Protein AF-A0A9P1CVR0-F1 (afdb_monomer)

Organism: NCBI:txid2562237

Radius of gyration: 31.32 Å; Cα contacts (8 Å, |Δi|>4): 114; chains: 1; bounding box: 57×40×120 Å

pLDDT: mean 86.02, std 12.44, range [46.12, 97.56]

Structure (mmCIF, N/CA/C/O backbone):
data_AF-A0A9P1CVR0-F1
#
_entry.id   AF-A0A9P1CVR0-F1
#
loop_
_atom_site.group_PDB
_atom_site.id
_atom_site.type_symbol
_atom_site.label_atom_id
_atom_site.label_alt_id
_atom_site.label_comp_id
_atom_site.label_asym_id
_atom_site.label_entity_id
_atom_site.label_seq_id
_atom_site.pdbx_PDB_ins_code
_atom_site.Cartn_x
_atom_site.Cartn_y
_atom_site.Cartn_z
_atom_site.occupancy
_atom_site.B_iso_or_equiv
_atom_site.auth_seq_id
_atom_site.auth_comp_id
_atom_site.auth_asym_id
_atom_site.auth_atom_id
_atom_site.pdbx_PDB_model_num
ATOM 1 N N . MET A 1 1 ? 10.644 2.652 14.318 1.00 46.12 1 MET A N 1
ATOM 2 C CA . MET A 1 1 ? 10.150 1.258 14.289 1.00 46.12 1 MET A CA 1
ATOM 3 C C . MET A 1 1 ? 8.837 1.237 13.523 1.00 46.12 1 MET A C 1
ATOM 5 O O . MET A 1 1 ? 7.830 1.708 14.044 1.00 46.12 1 MET A O 1
ATOM 9 N N . MET A 1 2 ? 8.870 0.819 12.258 1.00 49.12 2 MET A N 1
ATOM 10 C CA . MET A 1 2 ? 7.664 0.736 11.434 1.00 49.12 2 MET A CA 1
ATOM 11 C C . MET A 1 2 ? 6.820 -0.440 11.932 1.00 49.12 2 MET A C 1
ATOM 13 O O . MET A 1 2 ? 7.298 -1.568 12.003 1.00 49.12 2 MET A O 1
ATOM 17 N N . ARG A 1 3 ? 5.585 -0.167 12.359 1.00 59.06 3 ARG A N 1
ATOM 18 C CA . ARG A 1 3 ? 4.642 -1.209 12.775 1.00 59.06 3 ARG A CA 1
ATOM 19 C C . ARG A 1 3 ? 4.011 -1.803 11.519 1.00 59.06 3 ARG A C 1
ATOM 21 O O . ARG A 1 3 ? 3.130 -1.178 10.933 1.00 59.06 3 ARG A O 1
ATOM 28 N N . PHE A 1 4 ? 4.462 -2.989 11.118 1.00 63.81 4 PHE A N 1
ATOM 29 C CA . PHE A 1 4 ? 3.728 -3.815 10.161 1.00 63.81 4 PHE A CA 1
ATOM 30 C C . PHE A 1 4 ? 2.330 -4.114 10.705 1.00 63.81 4 PHE A C 1
ATOM 32 O O . PHE A 1 4 ? 2.143 -4.263 11.920 1.00 63.81 4 PHE A O 1
ATOM 39 N N . ARG A 1 5 ? 1.335 -4.219 9.816 1.00 71.25 5 ARG A N 1
ATOM 40 C CA . ARG A 1 5 ? 0.076 -4.855 10.207 1.00 71.25 5 ARG A CA 1
ATOM 41 C C . ARG A 1 5 ? 0.386 -6.317 10.508 1.00 71.25 5 ARG A C 1
ATOM 43 O O . ARG A 1 5 ? 0.884 -7.025 9.640 1.00 71.25 5 ARG A O 1
ATOM 50 N N . LEU A 1 6 ? 0.076 -6.762 11.725 1.00 67.81 6 LEU A N 1
ATOM 51 C CA . LEU A 1 6 ? 0.231 -8.164 12.139 1.00 67.81 6 LEU A CA 1
ATOM 52 C C . LEU A 1 6 ? -0.478 -9.130 11.179 1.00 67.81 6 LEU A C 1
ATOM 54 O O . LEU A 1 6 ? -0.014 -10.245 10.998 1.00 67.81 6 LEU A O 1
ATOM 58 N N . ASP A 1 7 ? -1.548 -8.683 10.516 1.00 71.44 7 ASP A N 1
ATOM 59 C CA . ASP A 1 7 ? -2.296 -9.485 9.540 1.00 71.44 7 ASP A CA 1
ATOM 60 C C . ASP A 1 7 ? -1.534 -9.700 8.210 1.00 71.44 7 ASP A C 1
ATOM 62 O O . ASP A 1 7 ? -1.852 -10.623 7.466 1.00 71.44 7 ASP A O 1
ATOM 66 N N . SER A 1 8 ? -0.515 -8.882 7.914 1.00 79.69 8 SER A N 1
ATOM 67 C CA . SER A 1 8 ? 0.237 -8.893 6.645 1.00 79.69 8 SER A CA 1
ATOM 68 C C . SER A 1 8 ? 1.714 -9.268 6.830 1.00 79.69 8 SER A C 1
ATOM 70 O O . SER A 1 8 ? 2.548 -8.921 5.998 1.00 79.69 8 SER A O 1
ATOM 72 N N . TRP A 1 9 ? 2.068 -9.981 7.906 1.00 81.94 9 TRP A N 1
ATOM 73 C CA . TRP A 1 9 ? 3.454 -10.402 8.185 1.00 81.94 9 TRP A CA 1
ATOM 74 C C . TRP A 1 9 ? 4.075 -11.235 7.050 1.00 81.94 9 TRP A C 1
ATOM 76 O O . TRP A 1 9 ? 5.270 -11.129 6.780 1.00 81.94 9 TRP A O 1
ATOM 86 N N . TRP A 1 10 ? 3.248 -12.016 6.347 1.00 86.00 10 TRP A N 1
ATOM 87 C CA . TRP A 1 10 ? 3.650 -12.833 5.203 1.00 86.00 10 TRP A CA 1
ATOM 88 C C . TRP A 1 10 ? 4.162 -11.996 4.024 1.00 86.00 10 TRP A C 1
ATOM 90 O O . TRP A 1 10 ? 4.929 -12.508 3.213 1.00 86.00 10 TRP A O 1
ATOM 100 N N . PHE A 1 11 ? 3.799 -10.709 3.942 1.00 88.12 11 PHE A N 1
ATOM 101 C CA . PHE A 1 11 ? 4.208 -9.820 2.852 1.00 88.12 11 PHE A CA 1
ATOM 102 C C . PHE A 1 11 ? 5.727 -9.577 2.810 1.00 88.12 11 PHE A C 1
ATOM 104 O O . PHE A 1 11 ? 6.278 -9.253 1.758 1.00 88.12 11 PHE A O 1
ATOM 111 N N . GLY A 1 12 ? 6.432 -9.803 3.924 1.00 88.31 12 GLY A N 1
ATOM 112 C CA . GLY A 1 12 ? 7.895 -9.790 3.929 1.00 88.31 12 GLY A CA 1
ATOM 113 C C . GLY A 1 12 ? 8.504 -10.819 2.967 1.00 88.31 12 GLY A C 1
ATOM 114 O O . GLY A 1 12 ? 9.546 -10.552 2.378 1.00 88.31 12 GLY A O 1
ATOM 115 N N . VAL A 1 13 ? 7.840 -11.960 2.743 1.00 90.69 13 VAL A N 1
ATOM 116 C CA . VAL A 1 13 ? 8.345 -13.023 1.861 1.00 90.69 13 VAL A CA 1
ATOM 117 C C . VAL A 1 13 ? 8.329 -12.596 0.385 1.00 90.69 13 VAL A C 1
ATOM 119 O O . VAL A 1 13 ? 9.402 -12.613 -0.218 1.00 90.69 13 VAL A O 1
ATOM 122 N N . PRO A 1 14 ? 7.206 -12.136 -0.211 1.00 90.00 14 PRO A N 1
ATOM 123 C CA . PRO A 1 14 ? 7.211 -11.569 -1.562 1.00 90.00 14 PRO A CA 1
ATOM 124 C C . PRO A 1 14 ? 8.235 -10.446 -1.761 1.00 90.00 14 PRO A C 1
ATOM 126 O O . PRO A 1 14 ? 8.869 -10.383 -2.8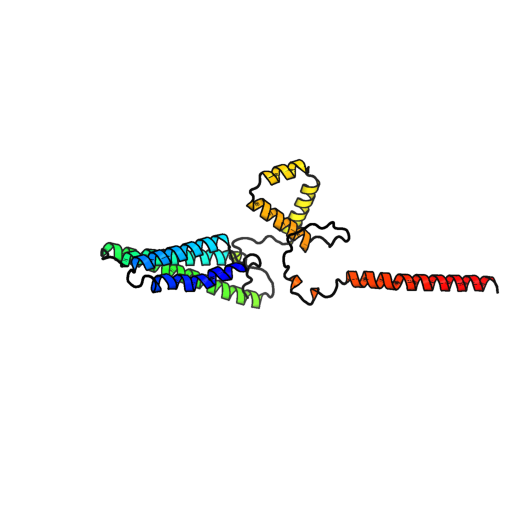12 1.00 90.00 14 PRO A O 1
ATOM 129 N N . LEU A 1 15 ? 8.432 -9.584 -0.755 1.00 88.69 15 LEU A N 1
ATOM 130 C CA . LEU A 1 15 ? 9.411 -8.496 -0.818 1.00 88.69 15 LEU A CA 1
ATOM 131 C C . LEU A 1 15 ? 10.851 -9.027 -0.921 1.00 88.69 15 LEU A C 1
ATOM 133 O O . LEU A 1 15 ? 11.629 -8.542 -1.740 1.00 88.69 15 LEU A O 1
ATOM 137 N N . LEU A 1 16 ? 11.196 -10.039 -0.120 1.00 92.56 16 LEU A N 1
ATOM 138 C CA . LEU A 1 16 ? 12.516 -10.677 -0.149 1.00 92.56 16 LEU A CA 1
ATOM 139 C C . LEU A 1 16 ? 12.744 -11.464 -1.441 1.00 92.56 16 LEU A C 1
ATOM 141 O O . LEU A 1 16 ? 13.837 -11.431 -1.997 1.00 92.56 16 LEU A O 1
ATOM 145 N N . VAL A 1 17 ? 11.708 -12.140 -1.938 1.00 95.12 17 VAL A N 1
ATOM 146 C CA . VAL A 1 17 ? 11.763 -12.948 -3.164 1.00 95.12 17 VAL A CA 1
ATOM 147 C C . VAL A 1 17 ? 11.828 -12.074 -4.426 1.00 95.12 17 VAL A C 1
ATOM 149 O O . VAL A 1 17 ? 12.419 -12.484 -5.424 1.00 95.12 17 VAL A O 1
ATOM 152 N N . ARG A 1 18 ? 11.303 -10.841 -4.386 1.00 94.31 18 ARG A N 1
ATOM 153 C CA . ARG A 1 18 ? 11.331 -9.892 -5.514 1.00 94.31 18 ARG A CA 1
ATOM 154 C C . ARG A 1 18 ? 12.745 -9.637 -6.044 1.00 94.31 18 ARG A C 1
ATOM 156 O O . ARG A 1 18 ? 12.926 -9.621 -7.256 1.00 94.31 18 ARG A O 1
ATOM 163 N N . GLY A 1 19 ? 13.733 -9.445 -5.168 1.00 94.06 19 GLY A N 1
ATOM 164 C CA . GLY A 1 19 ? 15.118 -9.168 -5.574 1.00 94.06 19 GLY A CA 1
ATOM 165 C C . GLY A 1 19 ? 15.730 -10.296 -6.421 1.00 94.06 19 GLY A C 1
ATOM 166 O O . GLY A 1 19 ? 16.091 -10.057 -7.573 1.00 94.06 19 GLY A O 1
ATOM 167 N N . PRO A 1 20 ? 15.792 -11.538 -5.903 1.00 96.56 20 PRO A N 1
ATOM 168 C CA . PRO A 1 20 ? 16.246 -12.699 -6.663 1.00 96.56 20 PRO A CA 1
ATOM 169 C C . PRO A 1 20 ? 15.450 -12.940 -7.951 1.00 96.56 20 PRO A C 1
ATOM 171 O O . PRO A 1 20 ? 16.051 -13.232 -8.982 1.00 96.56 20 PRO A O 1
ATOM 174 N N . LEU A 1 21 ? 14.120 -12.772 -7.923 1.00 96.12 21 LEU A N 1
ATOM 175 C CA . LEU A 1 21 ? 13.290 -12.946 -9.118 1.00 96.12 21 LEU A CA 1
ATOM 176 C C . LEU A 1 21 ? 13.647 -11.954 -10.230 1.00 96.12 21 LEU A C 1
ATOM 178 O O . LEU A 1 21 ? 13.672 -12.350 -11.387 1.00 96.12 21 LEU A O 1
ATOM 182 N N . ILE A 1 22 ? 13.958 -10.694 -9.910 1.00 95.62 22 ILE A N 1
ATOM 183 C CA . ILE A 1 22 ? 14.357 -9.695 -10.918 1.00 95.62 22 ILE A CA 1
ATOM 184 C C . ILE A 1 22 ? 15.705 -10.051 -11.568 1.00 95.62 22 ILE A C 1
ATOM 186 O O . ILE A 1 22 ? 15.899 -9.780 -12.750 1.00 95.62 22 ILE A O 1
ATOM 190 N N . ASN A 1 23 ? 16.616 -10.696 -10.835 1.00 96.38 23 ASN A N 1
ATOM 191 C CA . ASN A 1 23 ? 17.922 -11.104 -11.367 1.00 96.38 23 ASN A CA 1
ATOM 192 C C . ASN A 1 23 ? 17.856 -12.375 -12.230 1.00 96.38 23 ASN A C 1
ATOM 194 O O . ASN A 1 23 ? 18.730 -12.602 -13.064 1.00 96.38 23 ASN A O 1
ATOM 198 N N . LEU A 1 24 ? 16.827 -13.206 -12.055 1.00 96.12 24 LEU A N 1
ATOM 199 C CA . LEU A 1 24 ? 16.695 -14.490 -12.744 1.00 96.12 24 LEU A CA 1
ATOM 200 C C . LEU A 1 24 ? 16.594 -14.358 -14.283 1.00 96.12 24 LEU A C 1
ATOM 202 O O . LEU A 1 24 ? 17.328 -15.072 -14.968 1.00 96.12 24 LEU A O 1
ATOM 206 N N . PRO A 1 25 ? 15.797 -13.437 -14.865 1.00 95.94 25 PRO A N 1
ATOM 207 C CA . PRO A 1 25 ? 15.774 -13.210 -16.313 1.00 95.94 25 PRO A CA 1
ATOM 208 C C . PRO A 1 25 ? 17.129 -12.819 -16.906 1.00 95.94 25 PRO A C 1
ATOM 210 O O . PRO A 1 25 ? 17.452 -13.255 -18.008 1.00 95.94 25 PRO A O 1
ATOM 213 N N . VAL A 1 26 ? 17.927 -12.036 -16.172 1.00 94.50 26 VAL A N 1
ATOM 214 C CA . VAL A 1 26 ? 19.257 -11.587 -16.617 1.00 94.50 26 VAL A CA 1
ATOM 215 C C . VAL A 1 26 ? 20.203 -12.777 -16.788 1.00 94.50 26 VAL A C 1
ATOM 217 O O . VAL A 1 26 ? 20.987 -12.803 -17.730 1.00 94.50 26 VAL A O 1
ATOM 220 N N . VAL A 1 27 ? 20.100 -13.783 -15.913 1.00 96.69 27 VAL A N 1
ATOM 221 C CA . VAL A 1 27 ? 20.930 -14.998 -15.965 1.00 96.69 27 VAL A CA 1
ATOM 222 C C . VAL A 1 27 ? 20.410 -16.011 -16.988 1.00 96.69 27 VAL A C 1
ATOM 224 O O . VAL A 1 27 ? 21.207 -16.669 -17.646 1.00 96.69 27 VAL A O 1
ATOM 227 N N . LEU A 1 28 ? 19.088 -16.162 -17.130 1.00 96.12 28 LEU A N 1
ATOM 228 C CA . LEU A 1 28 ? 18.504 -17.180 -18.014 1.00 96.12 28 LEU A CA 1
ATOM 229 C C . LEU A 1 28 ? 18.495 -16.792 -19.496 1.00 96.12 28 L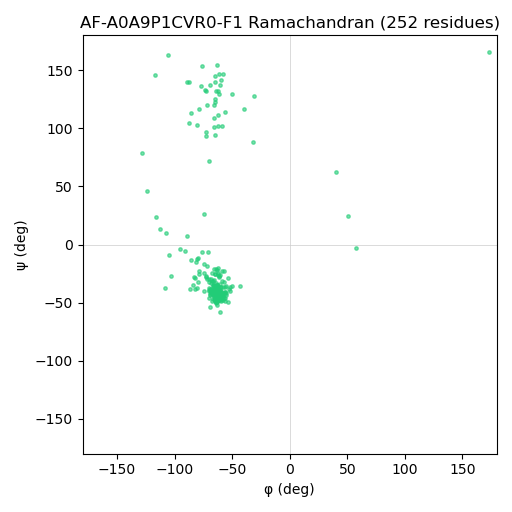EU A C 1
ATOM 231 O O . LEU A 1 28 ? 18.562 -17.671 -20.349 1.00 96.12 28 LEU A O 1
ATOM 235 N N . ALA A 1 29 ? 18.358 -15.504 -19.807 1.00 94.50 29 ALA A N 1
ATOM 236 C CA . ALA A 1 29 ? 18.185 -15.018 -21.174 1.00 94.50 29 ALA A CA 1
ATOM 237 C C . ALA A 1 29 ? 19.263 -13.993 -21.541 1.00 94.50 29 ALA A C 1
ATOM 239 O O . ALA A 1 29 ? 18.941 -12.941 -22.094 1.00 94.50 29 ALA A O 1
ATOM 240 N N . THR A 1 30 ? 20.532 -14.279 -21.224 1.00 94.50 30 THR A N 1
ATOM 241 C CA . THR A 1 30 ? 21.680 -13.369 -21.430 1.00 94.50 30 THR A CA 1
ATOM 242 C C . THR A 1 30 ? 21.747 -12.794 -22.842 1.00 94.50 30 THR A C 1
ATOM 244 O O . THR A 1 30 ? 22.054 -11.615 -23.005 1.00 94.50 30 THR A O 1
ATOM 247 N N . ASP A 1 31 ? 21.371 -13.590 -23.843 1.00 96.44 31 ASP A N 1
ATOM 248 C CA . ASP A 1 31 ? 21.526 -13.244 -25.259 1.00 96.44 31 ASP A CA 1
ATOM 249 C C . ASP A 1 31 ? 20.304 -12.522 -25.857 1.00 96.44 31 ASP A C 1
ATOM 251 O O . ASP A 1 31 ? 20.345 -12.062 -26.997 1.00 96.44 31 ASP A O 1
ATOM 255 N N . TYR A 1 32 ? 19.212 -12.379 -25.093 1.00 95.06 32 TYR A N 1
ATOM 256 C CA . TYR A 1 32 ? 17.952 -11.801 -25.574 1.00 95.06 32 TYR A CA 1
ATOM 257 C C . TYR A 1 32 ? 17.442 -10.672 -24.661 1.00 95.06 32 TYR A C 1
ATOM 259 O O . TYR A 1 32 ? 16.485 -10.868 -23.902 1.00 95.06 32 TYR A O 1
ATOM 267 N N . PRO A 1 33 ? 18.005 -9.450 -24.769 1.00 93.31 33 PRO A N 1
ATOM 268 C CA . PRO A 1 33 ? 17.593 -8.298 -23.963 1.00 93.31 33 PRO A CA 1
ATOM 269 C C . PRO A 1 33 ? 16.082 -7.994 -23.975 1.00 93.31 33 PRO A C 1
ATOM 271 O O . PRO A 1 33 ? 15.539 -7.712 -22.905 1.00 93.31 33 PRO A O 1
ATOM 274 N N . PRO A 1 34 ? 15.346 -8.102 -25.106 1.00 93.00 34 PRO A N 1
ATOM 275 C CA . PRO A 1 34 ? 13.898 -7.880 -25.096 1.00 93.00 34 PRO A CA 1
ATOM 276 C C . PRO A 1 34 ? 13.148 -8.836 -24.161 1.00 93.00 34 PRO A C 1
ATOM 278 O O . PRO A 1 34 ? 12.243 -8.415 -23.440 1.00 93.00 34 PRO A O 1
ATOM 281 N N . ILE A 1 35 ? 13.552 -10.112 -24.126 1.00 93.94 35 ILE A N 1
ATOM 282 C CA . ILE A 1 35 ? 12.939 -11.125 -23.257 1.00 93.94 35 ILE A CA 1
ATOM 283 C C . ILE A 1 35 ? 13.233 -10.799 -21.791 1.00 93.94 35 ILE A C 1
ATOM 285 O O . ILE A 1 35 ? 12.328 -10.875 -20.960 1.00 93.94 35 ILE A O 1
ATOM 289 N N . GLN A 1 36 ? 14.461 -10.371 -21.470 1.00 95.56 36 GLN A N 1
ATOM 290 C CA . GLN A 1 36 ? 14.820 -9.960 -20.109 1.00 95.56 36 GLN A CA 1
ATOM 291 C C . GLN A 1 36 ? 13.902 -8.842 -19.602 1.00 95.56 36 GLN A C 1
ATOM 293 O O . GLN A 1 36 ? 13.343 -8.953 -18.511 1.00 95.56 36 GLN A O 1
ATOM 298 N N . VAL A 1 37 ? 13.700 -7.790 -20.405 1.00 94.69 37 VAL A N 1
ATOM 299 C CA . VAL A 1 37 ? 12.884 -6.634 -20.005 1.00 94.69 37 VAL A CA 1
ATOM 300 C C . VAL A 1 37 ? 11.415 -7.019 -19.816 1.00 94.69 37 VAL A C 1
ATOM 302 O O . VAL A 1 37 ? 10.816 -6.635 -18.811 1.00 94.69 37 VAL A O 1
ATOM 305 N N . VAL A 1 38 ? 10.841 -7.825 -20.717 1.00 94.62 38 VAL A N 1
ATOM 306 C CA . VAL A 1 38 ? 9.452 -8.305 -20.591 1.00 94.62 38 VAL A CA 1
ATOM 307 C C . VAL A 1 38 ? 9.275 -9.161 -19.334 1.00 94.62 38 VAL A C 1
ATOM 309 O O . VAL A 1 38 ? 8.327 -8.951 -18.576 1.00 94.62 38 VAL A O 1
ATOM 312 N N . CYS A 1 39 ? 10.205 -10.077 -19.053 1.00 96.00 39 CYS A N 1
ATOM 313 C CA . CYS A 1 39 ? 10.173 -10.892 -17.839 1.00 96.00 39 CYS A CA 1
ATOM 314 C C . CYS A 1 39 ? 10.275 -10.043 -16.564 1.00 96.00 39 CYS A C 1
ATOM 316 O O . CYS A 1 39 ? 9.493 -10.241 -15.632 1.00 96.00 39 CYS A O 1
ATOM 318 N N . ILE A 1 40 ? 11.186 -9.065 -16.526 1.00 96.25 40 ILE A N 1
ATOM 319 C CA . ILE A 1 40 ? 11.321 -8.143 -15.389 1.00 96.25 40 ILE A CA 1
ATOM 320 C C . ILE A 1 40 ? 10.035 -7.325 -15.205 1.00 96.25 40 ILE A C 1
ATOM 322 O O . ILE A 1 40 ? 9.547 -7.207 -14.081 1.00 96.25 40 ILE A O 1
ATOM 326 N N . ALA A 1 41 ? 9.444 -6.809 -16.287 1.00 95.62 41 ALA A N 1
ATOM 327 C CA . ALA A 1 41 ? 8.188 -6.067 -16.234 1.00 95.62 41 ALA A CA 1
ATOM 328 C C . ALA A 1 41 ? 7.040 -6.923 -15.672 1.00 95.62 41 ALA A C 1
ATOM 330 O O . ALA A 1 41 ? 6.340 -6.475 -14.766 1.00 95.62 41 ALA A O 1
ATOM 331 N N . MET A 1 42 ? 6.889 -8.176 -16.120 1.00 96.38 42 MET A N 1
ATOM 332 C CA . MET A 1 42 ? 5.877 -9.100 -15.586 1.00 96.38 42 MET A CA 1
ATOM 333 C C . MET A 1 42 ? 6.050 -9.352 -14.083 1.00 96.38 42 MET A C 1
ATOM 335 O O . MET A 1 42 ? 5.072 -9.311 -13.329 1.00 96.38 42 MET A O 1
ATOM 339 N N . ILE A 1 43 ? 7.287 -9.576 -13.627 1.00 96.38 43 ILE A N 1
ATOM 340 C CA . ILE A 1 43 ? 7.596 -9.786 -12.205 1.00 96.38 43 ILE A CA 1
ATOM 341 C C . ILE A 1 43 ? 7.245 -8.532 -11.399 1.00 96.38 43 ILE A C 1
ATOM 343 O O . ILE A 1 43 ? 6.531 -8.618 -10.398 1.00 96.38 43 ILE A O 1
ATOM 347 N N . LEU A 1 44 ? 7.686 -7.357 -11.853 1.00 95.38 44 LEU A N 1
ATOM 348 C CA . LEU A 1 44 ? 7.417 -6.086 -11.183 1.00 95.38 44 LEU A CA 1
ATOM 349 C C . LEU A 1 44 ? 5.917 -5.784 -11.110 1.00 95.38 44 LEU A C 1
ATOM 351 O O . LEU A 1 44 ? 5.423 -5.481 -10.023 1.00 95.38 44 LEU A O 1
ATOM 355 N N . THR A 1 45 ? 5.174 -5.948 -12.205 1.00 96.00 45 THR A N 1
ATOM 356 C CA . THR A 1 45 ? 3.718 -5.748 -12.229 1.00 96.00 45 THR A CA 1
ATOM 357 C C . THR A 1 45 ? 3.002 -6.718 -11.295 1.00 96.00 45 THR A C 1
ATOM 359 O O . THR A 1 45 ? 2.129 -6.302 -10.536 1.00 96.00 45 THR A O 1
ATOM 362 N N . THR A 1 46 ? 3.411 -7.988 -11.261 1.00 95.75 46 THR A N 1
ATOM 363 C CA . THR A 1 46 ? 2.833 -8.974 -10.334 1.00 95.75 46 THR A CA 1
ATOM 364 C C . THR A 1 46 ? 3.075 -8.568 -8.877 1.00 95.75 46 THR A C 1
ATOM 366 O O . THR A 1 46 ? 2.151 -8.592 -8.061 1.00 95.75 46 THR A O 1
ATOM 369 N N . THR A 1 47 ? 4.292 -8.123 -8.541 1.00 94.62 47 THR A N 1
ATOM 370 C CA . THR A 1 47 ? 4.592 -7.628 -7.185 1.00 94.62 47 THR A CA 1
ATOM 371 C C . THR A 1 47 ? 3.823 -6.352 -6.840 1.00 94.62 47 THR A C 1
ATOM 373 O O . THR A 1 47 ? 3.357 -6.221 -5.710 1.00 94.62 47 THR A O 1
ATOM 376 N N . MET A 1 48 ? 3.612 -5.454 -7.808 1.00 95.06 48 MET A N 1
ATOM 377 C CA . MET A 1 48 ? 2.806 -4.242 -7.641 1.00 95.06 48 MET A CA 1
ATOM 378 C C . MET A 1 48 ? 1.342 -4.584 -7.341 1.00 95.06 48 MET A C 1
ATOM 380 O O . MET A 1 48 ? 0.772 -4.043 -6.397 1.00 95.06 48 MET A O 1
ATOM 384 N N . VAL A 1 49 ? 0.740 -5.522 -8.080 1.00 95.31 49 VAL A N 1
ATOM 385 C CA . VAL A 1 49 ? -0.638 -5.976 -7.825 1.00 95.31 49 VAL A CA 1
ATOM 386 C C . VAL A 1 49 ? -0.748 -6.609 -6.439 1.00 95.31 49 VAL A C 1
ATOM 388 O O . VAL A 1 49 ? -1.638 -6.249 -5.670 1.00 95.31 49 VAL A O 1
ATOM 391 N N . MET A 1 50 ? 0.185 -7.492 -6.066 1.00 93.38 50 MET A N 1
ATOM 392 C CA . MET A 1 50 ? 0.207 -8.073 -4.718 1.00 93.38 50 MET A CA 1
ATOM 393 C C . MET A 1 50 ? 0.300 -6.998 -3.627 1.00 93.38 50 MET A C 1
ATOM 395 O O . MET A 1 50 ? -0.398 -7.079 -2.617 1.00 93.38 50 MET A O 1
ATOM 399 N N . GLN A 1 51 ? 1.120 -5.969 -3.833 1.00 93.00 51 GLN A N 1
ATOM 400 C CA . GLN A 1 51 ? 1.263 -4.845 -2.910 1.00 93.00 51 GLN A CA 1
ATOM 401 C C . GLN A 1 51 ? -0.029 -4.024 -2.782 1.00 93.00 51 GLN A C 1
ATOM 403 O O . GLN A 1 51 ? -0.441 -3.707 -1.663 1.00 93.00 51 GLN A O 1
ATOM 408 N N . MET A 1 52 ? -0.700 -3.746 -3.904 1.00 92.50 52 MET A N 1
ATOM 409 C CA . MET A 1 52 ? -1.994 -3.053 -3.941 1.00 92.50 52 MET A CA 1
ATOM 410 C C . MET A 1 52 ? -3.122 -3.844 -3.273 1.00 92.50 52 MET A C 1
ATOM 412 O O . MET A 1 52 ? -4.094 -3.244 -2.825 1.00 92.50 52 MET A O 1
ATOM 416 N N . LEU A 1 53 ? -3.021 -5.171 -3.194 1.00 91.19 53 LEU A N 1
ATOM 417 C CA . LEU A 1 53 ? -4.002 -6.003 -2.493 1.00 91.19 53 LEU A CA 1
ATOM 418 C C . LEU A 1 53 ? -3.682 -6.131 -0.999 1.00 91.19 53 LEU A C 1
ATOM 420 O O . LEU A 1 53 ? -4.587 -6.110 -0.165 1.00 91.19 53 LEU A O 1
ATOM 424 N N . ALA A 1 54 ? -2.401 -6.245 -0.642 1.00 90.44 54 ALA A N 1
ATOM 425 C CA . ALA A 1 54 ? -1.987 -6.543 0.725 1.00 90.44 54 ALA A CA 1
ATOM 426 C C . ALA A 1 54 ? -1.942 -5.319 1.657 1.00 90.44 54 ALA A C 1
ATOM 428 O O . ALA A 1 54 ? -2.116 -5.499 2.867 1.00 90.44 54 ALA A O 1
ATOM 429 N N . TRP A 1 55 ? -1.691 -4.109 1.127 1.00 91.56 55 TRP A N 1
ATOM 430 C CA . TRP A 1 55 ? -1.496 -2.865 1.901 1.00 91.56 55 TRP A CA 1
ATOM 431 C C . TRP A 1 55 ? -0.657 -3.109 3.168 1.00 91.56 55 TRP A C 1
ATOM 433 O O . TRP A 1 55 ? -1.159 -2.996 4.295 1.00 91.56 55 TRP A O 1
ATOM 443 N N . PRO A 1 56 ? 0.607 -3.536 3.002 1.00 88.38 56 PRO A N 1
ATOM 444 C CA . PRO A 1 56 ? 1.417 -4.075 4.097 1.00 88.38 56 PRO A CA 1
ATOM 445 C C . PRO A 1 56 ? 1.679 -3.057 5.212 1.00 88.38 56 PRO A C 1
ATOM 447 O O . PRO A 1 56 ? 1.892 -3.423 6.376 1.00 88.38 56 PRO A O 1
ATOM 450 N N . TRP A 1 57 ? 1.653 -1.771 4.870 1.00 89.12 57 TRP A N 1
ATOM 451 C CA . TRP A 1 57 ? 1.976 -0.695 5.786 1.00 89.12 57 TRP A CA 1
ATOM 452 C C . TRP A 1 57 ? 0.743 -0.242 6.564 1.00 89.12 57 TRP A C 1
ATOM 454 O O . TRP A 1 57 ? -0.346 -0.087 6.013 1.00 89.12 57 TRP A O 1
ATOM 464 N N . LYS A 1 58 ? 0.919 0.035 7.864 1.00 85.00 58 LYS A N 1
ATOM 465 C CA . LYS A 1 58 ? -0.148 0.606 8.704 1.00 85.00 58 LYS A CA 1
ATOM 466 C C . LYS A 1 58 ? -0.569 1.998 8.221 1.00 85.00 58 LYS A C 1
ATOM 468 O O . LYS A 1 58 ? -1.736 2.343 8.338 1.00 85.00 58 LYS A O 1
ATOM 473 N N . VAL A 1 59 ? 0.380 2.782 7.709 1.00 89.38 59 VAL A N 1
ATOM 474 C CA . VAL A 1 59 ? 0.158 4.156 7.247 1.00 89.38 59 VAL A CA 1
ATOM 475 C C . VAL A 1 59 ? -0.321 4.122 5.790 1.00 89.38 59 VAL A C 1
ATOM 477 O O . VAL A 1 59 ? 0.473 3.756 4.919 1.00 89.38 59 VAL A O 1
ATOM 480 N N . PRO A 1 60 ? -1.576 4.513 5.492 1.00 90.44 60 PRO A N 1
ATOM 481 C CA . PRO A 1 60 ? -2.130 4.486 4.138 1.00 90.44 60 PRO A CA 1
ATOM 482 C C . PRO A 1 60 ? -1.298 5.274 3.126 1.00 90.44 60 PRO A C 1
ATOM 484 O O . PRO A 1 60 ? -1.066 4.788 2.023 1.00 90.44 60 PRO A O 1
ATOM 487 N N . LEU A 1 61 ? -0.788 6.445 3.526 1.00 89.25 61 LEU A N 1
ATOM 488 C CA . LEU A 1 61 ? 0.047 7.280 2.663 1.00 89.25 61 LEU A CA 1
ATOM 489 C C . LEU A 1 61 ? 1.313 6.550 2.197 1.00 89.25 61 LEU A C 1
ATOM 491 O O . LEU A 1 61 ? 1.706 6.705 1.047 1.00 89.25 61 LEU A O 1
ATOM 495 N N . LEU A 1 62 ? 1.913 5.713 3.053 1.00 90.75 62 LEU A N 1
ATOM 496 C CA . LEU A 1 62 ? 3.094 4.940 2.678 1.00 90.75 62 LEU A CA 1
ATOM 497 C C . LEU A 1 62 ? 2.729 3.945 1.576 1.00 90.75 62 LEU A C 1
ATOM 499 O O . LEU A 1 62 ? 3.379 3.966 0.546 1.00 90.75 62 LEU A O 1
ATOM 503 N N . ASN A 1 63 ? 1.637 3.182 1.721 1.00 93.19 63 ASN A N 1
ATOM 504 C CA . ASN A 1 63 ? 1.176 2.263 0.668 1.00 93.19 63 ASN A CA 1
ATOM 505 C C . ASN A 1 63 ? 0.962 2.973 -0.678 1.00 93.19 63 ASN A C 1
ATOM 507 O O . ASN A 1 63 ? 1.353 2.434 -1.709 1.00 93.19 63 ASN A O 1
ATOM 511 N N . VAL A 1 64 ? 0.378 4.177 -0.669 1.00 92.81 64 VAL A N 1
ATOM 512 C CA . VAL A 1 64 ? 0.163 4.969 -1.890 1.00 92.81 64 VAL A CA 1
ATOM 513 C C . VAL A 1 64 ? 1.490 5.365 -2.531 1.00 92.81 64 VAL A C 1
ATOM 515 O O . VAL A 1 64 ? 1.683 5.114 -3.717 1.00 92.81 64 VAL A O 1
ATOM 518 N N . THR A 1 65 ? 2.424 5.924 -1.760 1.00 93.25 65 THR A N 1
ATOM 519 C CA . THR A 1 65 ? 3.755 6.298 -2.264 1.00 93.25 65 THR A CA 1
ATOM 520 C C . THR A 1 65 ? 4.494 5.094 -2.845 1.00 93.25 65 THR A C 1
ATOM 522 O O . THR A 1 65 ? 5.082 5.175 -3.918 1.00 93.25 65 THR A O 1
ATOM 525 N N . ASP A 1 66 ? 4.401 3.954 -2.174 1.00 93.69 66 ASP A N 1
ATOM 526 C CA . ASP A 1 66 ? 5.045 2.699 -2.551 1.00 93.69 66 ASP A CA 1
ATOM 527 C C . ASP A 1 66 ? 4.432 2.117 -3.850 1.00 93.69 66 ASP A C 1
ATOM 529 O O . ASP A 1 66 ? 5.141 1.545 -4.687 1.00 93.69 66 ASP A O 1
ATOM 533 N N . CYS A 1 67 ? 3.124 2.324 -4.068 1.00 94.62 67 CYS A N 1
ATOM 534 C CA . CYS A 1 67 ? 2.444 2.017 -5.331 1.00 94.62 67 CYS A CA 1
ATOM 535 C C . CYS A 1 67 ? 2.875 2.966 -6.456 1.00 94.62 67 CYS A C 1
ATOM 537 O O . CYS A 1 67 ? 3.152 2.498 -7.556 1.00 94.62 67 CYS A O 1
ATOM 539 N N . ILE A 1 68 ? 2.979 4.274 -6.185 1.00 95.12 68 ILE A N 1
ATOM 540 C CA . ILE A 1 68 ? 3.448 5.272 -7.162 1.00 95.12 68 ILE A CA 1
ATOM 541 C C . ILE A 1 68 ? 4.873 4.940 -7.611 1.00 95.12 68 ILE A C 1
ATOM 543 O O . ILE A 1 68 ? 5.140 4.891 -8.807 1.00 95.12 68 ILE A O 1
ATOM 547 N N . ILE A 1 69 ? 5.775 4.646 -6.670 1.00 95.75 69 ILE A N 1
ATOM 548 C CA . ILE A 1 69 ? 7.154 4.254 -6.982 1.00 95.75 69 ILE A CA 1
ATOM 549 C C . ILE A 1 69 ? 7.164 2.985 -7.837 1.00 95.75 69 ILE A C 1
ATOM 551 O O . ILE A 1 69 ? 7.824 2.952 -8.873 1.00 95.75 69 ILE A O 1
ATOM 555 N N . SER A 1 70 ? 6.416 1.951 -7.442 1.00 95.12 70 SER A N 1
ATOM 556 C CA . SER A 1 70 ? 6.363 0.694 -8.199 1.00 95.12 70 SER A CA 1
ATOM 557 C C . SER A 1 70 ? 5.814 0.895 -9.612 1.00 95.12 70 SER A C 1
ATOM 559 O O . SER A 1 70 ? 6.370 0.348 -10.562 1.00 95.12 70 SER A O 1
ATOM 561 N N . PHE A 1 71 ? 4.791 1.735 -9.767 1.00 95.88 71 PHE A N 1
ATOM 562 C CA . PHE A 1 71 ? 4.237 2.110 -11.062 1.00 95.88 71 PHE A CA 1
ATOM 563 C C . PHE A 1 71 ? 5.258 2.857 -11.934 1.00 95.88 71 PHE A C 1
ATOM 565 O O . PHE A 1 71 ? 5.487 2.461 -13.076 1.00 95.88 71 PHE A O 1
ATOM 572 N N . CYS A 1 72 ? 5.947 3.869 -11.393 1.00 96.56 72 CYS A N 1
ATOM 573 C CA . CYS A 1 72 ? 7.002 4.595 -12.109 1.00 96.56 72 CYS A CA 1
ATOM 574 C C . CYS A 1 72 ? 8.162 3.680 -12.526 1.00 96.56 72 CYS A C 1
ATOM 576 O O . CYS A 1 72 ? 8.705 3.841 -13.619 1.00 96.56 72 CYS A O 1
ATOM 578 N N . ILE A 1 73 ? 8.531 2.699 -11.695 1.00 95.50 73 ILE A N 1
ATOM 579 C CA . ILE A 1 73 ? 9.567 1.713 -12.031 1.00 95.50 73 ILE A CA 1
ATOM 580 C C . ILE A 1 73 ? 9.095 0.820 -13.184 1.00 95.50 73 ILE A C 1
ATOM 582 O O . ILE A 1 73 ? 9.837 0.646 -14.148 1.00 95.50 73 ILE A O 1
ATOM 586 N N . VAL A 1 74 ? 7.868 0.290 -13.131 1.00 95.69 74 VAL A N 1
ATOM 587 C CA . VAL A 1 74 ? 7.301 -0.529 -14.221 1.00 95.69 74 VAL A CA 1
ATOM 588 C C . VAL A 1 74 ? 7.253 0.262 -15.529 1.00 95.69 74 VAL A C 1
ATOM 590 O O . VAL A 1 74 ? 7.661 -0.255 -16.570 1.00 95.69 74 VAL A O 1
ATOM 593 N N . LEU A 1 75 ? 6.825 1.528 -15.487 1.00 94.81 75 LEU A N 1
ATOM 594 C CA . LEU A 1 75 ? 6.826 2.399 -16.664 1.00 94.81 75 LEU A CA 1
ATOM 595 C C . LEU A 1 75 ? 8.238 2.688 -17.175 1.00 94.81 75 LEU A C 1
ATOM 597 O O . LEU A 1 75 ? 8.452 2.663 -18.383 1.00 94.81 75 LEU A O 1
ATOM 601 N N . THR A 1 76 ? 9.208 2.908 -16.288 1.00 94.69 76 THR A N 1
ATOM 602 C CA . THR A 1 76 ? 10.618 3.099 -16.668 1.00 94.69 76 THR A CA 1
ATOM 603 C C . THR A 1 76 ? 11.170 1.863 -17.379 1.00 94.69 76 THR A C 1
ATOM 605 O O . THR A 1 76 ? 11.759 1.979 -18.450 1.00 94.69 76 THR A O 1
ATOM 608 N N . VAL A 1 77 ? 10.928 0.670 -16.828 1.00 94.75 77 VAL A N 1
ATOM 609 C CA . VAL A 1 77 ? 11.343 -0.606 -17.433 1.00 94.75 77 VAL A CA 1
ATOM 610 C C . VAL A 1 77 ? 10.628 -0.841 -18.764 1.00 94.75 77 VAL A C 1
ATOM 612 O O . VAL A 1 77 ? 11.234 -1.295 -19.722 1.00 94.75 77 VAL A O 1
ATOM 615 N N . THR A 1 78 ? 9.353 -0.483 -18.873 1.00 93.56 78 THR A N 1
ATOM 616 C CA . THR A 1 78 ? 8.622 -0.615 -20.141 1.00 93.56 78 THR A CA 1
ATOM 617 C C . THR A 1 78 ? 9.157 0.367 -21.184 1.00 93.56 78 THR A C 1
ATOM 619 O O . THR A 1 78 ? 9.369 -0.005 -22.333 1.00 93.56 78 THR A O 1
ATOM 622 N N . THR A 1 79 ? 9.456 1.605 -20.785 1.00 93.25 79 THR A N 1
ATOM 623 C CA . THR A 1 79 ? 10.031 2.636 -21.665 1.00 93.25 79 THR A CA 1
ATOM 624 C C . THR A 1 79 ? 11.439 2.255 -22.120 1.00 93.25 79 THR A C 1
ATOM 626 O O . THR A 1 79 ? 11.815 2.569 -23.247 1.00 93.25 79 THR A O 1
ATOM 629 N N . SER A 1 80 ? 12.201 1.510 -21.306 1.00 91.88 80 SER A N 1
ATOM 630 C CA . SER A 1 80 ? 13.540 1.053 -21.689 1.00 91.88 80 SER A CA 1
ATOM 631 C C . SER A 1 80 ? 13.528 0.144 -22.928 1.00 91.88 80 SER A C 1
ATOM 633 O O . SER A 1 80 ? 14.481 0.166 -23.705 1.00 91.88 80 SER A O 1
ATOM 635 N N . THR A 1 81 ? 12.421 -0.572 -23.181 1.00 91.81 81 THR A N 1
ATOM 636 C CA . THR A 1 81 ? 12.253 -1.395 -24.393 1.00 91.81 81 THR A CA 1
ATOM 637 C C . THR A 1 81 ? 12.309 -0.582 -25.681 1.00 91.81 81 THR A C 1
ATOM 639 O O . THR A 1 81 ? 12.743 -1.104 -26.708 1.00 91.81 81 THR A O 1
ATOM 642 N N . LEU A 1 82 ? 11.927 0.701 -25.637 1.00 90.31 82 LEU A N 1
ATOM 643 C CA . LEU A 1 82 ? 11.973 1.573 -26.807 1.00 90.31 82 LEU A CA 1
ATOM 644 C C . LEU A 1 82 ? 13.417 1.755 -27.288 1.00 90.31 82 LEU A C 1
ATOM 646 O O . LEU A 1 82 ? 13.652 1.788 -28.490 1.00 90.31 82 LEU A O 1
ATOM 650 N N . TYR A 1 83 ? 14.387 1.788 -26.370 1.00 89.19 83 TYR A N 1
ATOM 651 C CA . TYR A 1 83 ? 15.806 1.966 -26.691 1.00 89.19 83 TYR A CA 1
ATOM 652 C C . TYR A 1 83 ? 16.487 0.713 -27.259 1.00 89.19 83 TYR A C 1
ATOM 654 O O . TYR A 1 83 ? 17.641 0.794 -27.672 1.00 89.19 83 TYR A O 1
ATOM 662 N N . LEU A 1 84 ? 15.810 -0.442 -27.288 1.00 85.94 84 LEU A N 1
ATOM 663 C CA . LEU A 1 84 ? 16.390 -1.682 -27.818 1.00 85.94 84 LEU A CA 1
ATOM 664 C C . LEU A 1 84 ? 16.473 -1.698 -29.350 1.00 85.94 84 LEU A C 1
ATOM 666 O O . LEU A 1 84 ? 17.306 -2.405 -29.909 1.00 85.94 84 LEU A O 1
ATOM 670 N N . ASN A 1 85 ? 15.625 -0.927 -30.032 1.00 86.62 85 ASN A N 1
ATOM 671 C CA . ASN A 1 85 ? 15.616 -0.829 -31.490 1.00 86.62 85 ASN A CA 1
ATOM 672 C C . ASN A 1 85 ? 16.211 0.508 -31.952 1.00 86.62 85 ASN A C 1
ATOM 674 O O . ASN A 1 85 ? 16.315 1.455 -31.174 1.00 86.62 85 ASN A O 1
ATOM 678 N N . LYS A 1 86 ? 16.583 0.604 -33.238 1.00 87.12 86 LYS A N 1
ATOM 679 C CA . LYS A 1 86 ? 16.986 1.882 -33.849 1.00 87.12 86 LYS A CA 1
ATOM 680 C C . LYS A 1 86 ? 15.829 2.878 -33.731 1.00 87.12 86 LYS A C 1
ATOM 682 O O . LYS A 1 86 ? 14.850 2.784 -34.465 1.00 87.12 86 LYS A O 1
ATOM 687 N N . ILE A 1 87 ? 15.948 3.792 -32.775 1.00 86.88 87 ILE A N 1
ATOM 688 C CA . ILE A 1 87 ? 14.958 4.823 -32.483 1.00 86.88 87 ILE A CA 1
ATOM 689 C C . ILE A 1 87 ? 15.061 5.945 -33.520 1.00 86.88 87 ILE A C 1
ATOM 691 O O . ILE A 1 87 ? 16.152 6.414 -33.844 1.00 86.88 87 ILE A O 1
ATOM 695 N N . ASP A 1 88 ? 13.906 6.397 -33.998 1.00 92.56 88 ASP A N 1
ATOM 696 C CA . ASP A 1 88 ? 13.774 7.663 -34.715 1.00 92.56 88 ASP A CA 1
ATOM 697 C C . ASP A 1 88 ? 14.163 8.826 -33.773 1.00 92.56 88 ASP A C 1
ATOM 699 O O . ASP A 1 88 ? 13.675 8.863 -32.637 1.00 92.56 88 ASP A O 1
ATOM 703 N N . PRO A 1 89 ? 15.005 9.790 -34.196 1.00 90.38 89 PRO A N 1
ATOM 704 C CA . PRO A 1 89 ? 15.315 10.992 -33.421 1.00 90.38 89 PRO A CA 1
ATOM 705 C C . PRO A 1 89 ? 14.104 11.663 -32.749 1.00 90.38 89 PRO A C 1
ATOM 707 O O . PRO A 1 89 ? 14.222 12.133 -31.615 1.00 90.38 89 PRO A O 1
ATOM 710 N N . ALA A 1 90 ? 12.930 11.662 -33.392 1.00 87.44 90 ALA A N 1
ATOM 711 C CA . ALA A 1 90 ? 11.705 12.208 -32.803 1.00 87.44 90 ALA A CA 1
ATOM 712 C C . ALA A 1 90 ? 11.217 11.403 -31.578 1.00 87.44 90 ALA A C 1
ATOM 714 O O . ALA A 1 90 ? 10.804 11.980 -30.569 1.00 87.44 90 ALA A O 1
ATOM 715 N N . MET A 1 91 ? 11.312 10.070 -31.622 1.00 91.00 91 MET A N 1
ATOM 716 C CA . MET A 1 91 ? 10.936 9.192 -30.506 1.00 91.00 91 MET A CA 1
ATOM 717 C C . MET A 1 91 ? 11.936 9.250 -29.349 1.00 91.00 91 MET A C 1
ATOM 719 O O . MET A 1 91 ? 11.543 9.058 -28.196 1.00 91.00 91 MET A O 1
ATOM 723 N N . TYR A 1 92 ? 13.208 9.550 -29.626 1.00 92.62 92 TYR A N 1
ATOM 724 C CA . TYR A 1 92 ? 14.233 9.670 -28.589 1.00 92.62 92 TYR A CA 1
ATOM 725 C C . TYR A 1 92 ? 13.890 10.763 -27.571 1.00 92.62 92 TYR A C 1
ATOM 727 O O . TYR A 1 92 ? 13.964 10.535 -26.362 1.00 92.62 92 TYR A O 1
ATOM 735 N N . GLY A 1 93 ? 13.475 11.939 -28.057 1.00 92.44 93 GLY A N 1
ATOM 736 C CA . GLY A 1 93 ? 13.086 13.061 -27.202 1.00 92.44 93 GLY A CA 1
ATOM 737 C C . GLY A 1 93 ? 11.908 12.710 -26.294 1.00 92.44 93 GLY A C 1
ATOM 738 O O . GLY A 1 93 ? 11.948 12.984 -25.094 1.00 92.44 93 GLY A O 1
ATOM 739 N N . PHE A 1 94 ? 10.901 12.022 -26.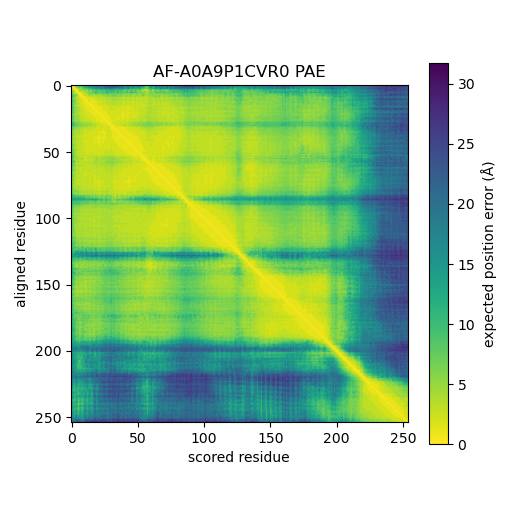841 1.00 91.94 94 PHE A N 1
ATOM 740 C CA . PHE A 1 94 ? 9.753 11.544 -26.072 1.00 91.94 94 PHE A CA 1
ATOM 741 C C . PHE A 1 94 ? 10.158 10.522 -25.001 1.00 91.94 94 PHE A C 1
ATOM 743 O O . PHE A 1 94 ? 9.848 10.715 -23.826 1.00 91.94 94 PHE A O 1
ATOM 750 N N . ALA A 1 95 ? 10.894 9.470 -25.376 1.00 92.75 95 ALA A N 1
ATOM 751 C CA . ALA A 1 95 ? 11.328 8.429 -24.443 1.00 92.75 95 ALA A CA 1
ATOM 752 C C . ALA A 1 95 ? 12.216 8.996 -23.322 1.00 92.75 95 ALA A C 1
ATOM 754 O O . ALA A 1 95 ? 12.055 8.632 -22.153 1.00 92.75 95 ALA A O 1
ATOM 755 N N . SER A 1 96 ? 13.101 9.940 -23.661 1.00 94.19 96 SER A N 1
ATOM 756 C CA . SER A 1 96 ? 13.960 10.637 -22.700 1.00 94.19 96 SER A CA 1
ATOM 757 C C . SER A 1 96 ? 13.146 11.510 -21.743 1.00 94.19 96 SER A C 1
ATOM 759 O O . SER A 1 96 ? 13.340 11.449 -20.526 1.00 94.19 96 SER A O 1
ATOM 761 N N . GLY A 1 97 ? 12.175 12.267 -22.266 1.00 94.81 97 GLY A N 1
ATOM 762 C CA . GLY A 1 97 ? 11.266 13.083 -21.463 1.00 94.81 97 GLY A CA 1
ATOM 763 C C . GLY A 1 97 ? 10.433 12.247 -20.491 1.00 94.81 97 GLY A C 1
ATOM 764 O O . GLY A 1 97 ? 10.388 12.556 -19.300 1.00 94.81 97 GLY A O 1
ATOM 765 N N . VAL A 1 98 ? 9.840 11.146 -20.966 1.00 95.00 98 VAL A N 1
ATOM 766 C CA . VAL A 1 98 ? 9.070 10.210 -20.129 1.00 95.00 98 VAL A CA 1
ATOM 767 C C . VAL A 1 98 ? 9.956 9.577 -19.059 1.00 95.00 98 VAL A C 1
ATOM 769 O O . VAL A 1 98 ? 9.594 9.595 -17.886 1.00 95.00 98 VAL A O 1
ATOM 772 N N . SER A 1 99 ? 11.138 9.076 -19.427 1.00 94.50 99 SER A N 1
ATOM 773 C CA . SER A 1 99 ? 12.070 8.460 -18.473 1.00 94.50 99 SER A CA 1
ATOM 774 C C . SER A 1 99 ? 12.513 9.453 -17.396 1.00 94.50 99 SER A C 1
ATOM 776 O O . SER A 1 99 ? 12.509 9.123 -16.212 1.00 94.50 99 SER A O 1
ATOM 778 N N . THR A 1 100 ? 12.813 10.696 -17.785 1.00 96.31 100 THR A N 1
ATOM 779 C CA . THR A 1 100 ? 13.179 11.780 -16.858 1.00 96.31 100 THR A CA 1
ATOM 780 C C . THR A 1 100 ? 12.026 12.129 -15.917 1.00 96.31 100 THR A C 1
ATOM 782 O O . THR A 1 100 ? 12.245 12.304 -14.719 1.00 96.31 100 THR A O 1
ATOM 785 N N . ALA A 1 101 ? 10.791 12.186 -16.428 1.00 96.69 101 ALA A N 1
ATOM 786 C CA . ALA A 1 101 ? 9.596 12.430 -15.623 1.00 96.69 101 ALA A CA 1
ATOM 787 C C . ALA A 1 101 ? 9.312 11.291 -14.626 1.00 96.69 101 ALA A C 1
ATOM 789 O O . ALA A 1 101 ? 8.948 11.547 -13.479 1.00 96.69 101 ALA A O 1
ATOM 790 N N . MET A 1 102 ? 9.514 10.030 -15.022 1.00 96.44 102 MET A N 1
ATOM 791 C CA . MET A 1 102 ? 9.366 8.891 -14.108 1.00 96.44 102 MET A CA 1
ATOM 792 C C . MET A 1 102 ? 10.447 8.898 -13.023 1.00 96.44 102 MET A C 1
ATOM 794 O O . MET A 1 102 ? 10.131 8.701 -11.848 1.00 96.44 102 MET A O 1
ATOM 798 N N . LEU A 1 103 ? 11.704 9.183 -13.387 1.00 95.44 103 LEU A N 1
ATOM 799 C CA . LEU A 1 103 ? 12.808 9.298 -12.430 1.00 95.44 103 LEU A CA 1
ATOM 800 C C . LEU A 1 103 ? 12.560 10.425 -11.423 1.00 95.44 103 LEU A C 1
ATOM 802 O O . LEU A 1 103 ? 12.714 10.217 -10.220 1.00 95.44 103 LEU A O 1
ATOM 806 N N . SER A 1 104 ? 12.137 11.603 -11.891 1.00 96.19 104 SER A N 1
ATOM 807 C CA . SER A 1 104 ? 11.816 12.728 -11.009 1.00 96.19 104 SER A CA 1
ATOM 808 C C . SER A 1 104 ? 10.633 12.409 -10.093 1.00 96.19 104 SER A C 1
ATOM 810 O O . SER A 1 104 ? 10.681 12.743 -8.910 1.00 96.19 104 SER A O 1
ATOM 812 N N . GLY A 1 105 ? 9.628 11.677 -10.585 1.00 95.12 105 GLY A N 1
ATOM 813 C CA . GLY A 1 105 ? 8.538 11.137 -9.772 1.00 95.12 105 GLY A CA 1
ATOM 814 C C . GLY A 1 105 ? 9.030 10.211 -8.653 1.00 95.12 105 GLY A C 1
ATOM 815 O O . GLY A 1 105 ? 8.606 10.358 -7.506 1.00 95.12 105 GLY A O 1
ATOM 816 N N . ILE A 1 106 ? 9.971 9.307 -8.951 1.00 96.12 106 ILE A N 1
ATOM 817 C CA . ILE A 1 106 ? 10.592 8.422 -7.950 1.00 96.12 106 ILE A CA 1
ATOM 818 C C . ILE A 1 106 ? 11.362 9.242 -6.907 1.00 96.12 106 ILE A C 1
ATOM 820 O O . ILE A 1 106 ? 11.155 9.054 -5.707 1.00 96.12 106 ILE A O 1
ATOM 824 N N . PHE A 1 107 ? 12.207 10.187 -7.331 1.00 96.44 107 PHE A N 1
ATOM 825 C CA . PHE A 1 107 ? 12.944 11.057 -6.407 1.00 96.44 107 PHE A CA 1
ATOM 826 C C . PHE A 1 107 ? 12.015 11.922 -5.549 1.00 96.44 107 PHE A C 1
ATOM 828 O O . PHE A 1 107 ? 12.256 12.077 -4.350 1.00 96.44 107 PHE A O 1
ATOM 835 N N . GLY A 1 108 ? 10.931 12.446 -6.122 1.00 95.94 108 GLY A N 1
ATOM 836 C CA . GLY A 1 108 ? 9.902 13.184 -5.394 1.00 95.94 108 GLY A CA 1
ATOM 837 C C . GLY A 1 108 ? 9.220 12.322 -4.331 1.00 95.94 108 GLY A C 1
ATOM 838 O O . GLY A 1 108 ? 9.128 12.730 -3.174 1.00 95.94 108 GLY A O 1
ATOM 839 N N . ALA A 1 109 ? 8.822 11.098 -4.681 1.00 94.50 109 ALA A N 1
ATOM 840 C CA . ALA A 1 109 ? 8.227 10.140 -3.751 1.00 94.50 109 ALA A CA 1
ATOM 841 C C . ALA A 1 109 ? 9.179 9.772 -2.596 1.00 94.50 109 ALA A C 1
ATOM 843 O O . ALA A 1 109 ? 8.775 9.781 -1.431 1.00 94.50 109 ALA A O 1
ATOM 844 N N . ILE A 1 110 ? 10.459 9.523 -2.895 1.00 94.75 110 ILE A N 1
ATOM 845 C CA . ILE A 1 110 ? 11.497 9.280 -1.881 1.00 94.75 110 ILE A CA 1
ATOM 846 C C . ILE A 1 110 ? 11.668 10.505 -0.978 1.00 94.75 110 ILE A C 1
ATOM 848 O O . ILE A 1 110 ? 11.710 10.365 0.244 1.00 94.75 110 ILE A O 1
ATOM 852 N N . SER A 1 111 ? 11.707 11.706 -1.556 1.00 95.50 111 SER A N 1
ATOM 853 C CA . SER A 1 111 ? 11.847 12.954 -0.798 1.00 95.50 111 SER A CA 1
ATOM 854 C C . SER A 1 111 ? 10.676 13.153 0.165 1.00 95.50 111 SER A C 1
ATOM 856 O O . SER A 1 111 ? 10.894 13.455 1.337 1.00 95.50 111 SER A O 1
ATOM 858 N N . ILE A 1 112 ? 9.442 12.877 -0.278 1.00 92.50 112 ILE A N 1
ATOM 859 C CA . ILE A 1 112 ? 8.253 12.872 0.584 1.00 92.50 112 ILE A CA 1
ATOM 860 C C . ILE A 1 112 ? 8.431 11.872 1.733 1.00 92.50 112 ILE A C 1
ATOM 862 O O . ILE A 1 112 ? 8.221 12.247 2.884 1.00 92.50 112 ILE A O 1
ATOM 866 N N . MET A 1 113 ? 8.869 10.634 1.475 1.00 92.06 113 MET A N 1
ATOM 867 C CA . MET A 1 113 ? 9.094 9.644 2.543 1.00 92.06 113 MET A CA 1
ATOM 868 C C . MET A 1 113 ? 10.143 10.095 3.566 1.00 92.06 113 MET A C 1
ATOM 870 O O . MET A 1 113 ? 9.957 9.896 4.772 1.00 92.06 113 MET A O 1
ATOM 874 N N . VAL A 1 114 ? 11.230 10.722 3.110 1.00 93.81 114 VAL A N 1
ATOM 875 C CA . VAL A 1 114 ? 12.266 11.275 3.991 1.00 93.81 114 VAL A CA 1
ATOM 876 C C . VAL A 1 114 ? 11.687 12.405 4.838 1.00 93.81 114 VAL A C 1
ATOM 878 O O . VAL A 1 114 ? 11.802 12.356 6.063 1.00 93.81 114 VAL A O 1
ATOM 881 N N . CYS A 1 115 ? 10.986 13.366 4.229 1.00 93.31 115 CYS A N 1
ATOM 882 C CA . CYS A 1 115 ? 10.312 14.446 4.949 1.00 93.31 115 CYS A CA 1
ATOM 883 C C . CYS A 1 115 ? 9.322 13.901 5.984 1.00 93.31 115 CYS A C 1
ATOM 885 O O . CYS A 1 115 ? 9.361 14.310 7.139 1.00 93.31 115 CYS A O 1
ATOM 887 N N . MET A 1 116 ? 8.492 12.921 5.613 1.00 89.50 116 MET A N 1
ATOM 888 C CA . MET A 1 116 ? 7.557 12.263 6.530 1.00 89.50 116 MET A CA 1
ATOM 889 C C . MET A 1 116 ? 8.279 11.613 7.711 1.00 89.50 116 MET A C 1
ATOM 891 O O . MET A 1 116 ? 7.820 11.723 8.847 1.00 89.50 116 MET A O 1
ATOM 895 N N . THR A 1 117 ? 9.408 10.950 7.458 1.00 90.06 117 THR A N 1
ATOM 896 C CA . THR A 1 117 ? 10.214 10.300 8.497 1.00 90.06 117 THR A CA 1
ATOM 897 C C . THR A 1 117 ? 10.800 11.333 9.453 1.00 90.06 117 THR A C 1
ATOM 899 O O . THR A 1 117 ? 10.670 11.183 10.666 1.00 90.06 117 THR A O 1
ATOM 902 N N . VAL A 1 118 ? 11.378 12.413 8.923 1.00 92.31 118 VAL A N 1
ATOM 903 C CA . VAL A 1 118 ? 11.931 13.515 9.720 1.00 92.31 118 VAL A CA 1
ATOM 904 C C . VAL A 1 118 ? 10.835 14.188 10.543 1.00 92.31 118 VAL A C 1
ATOM 906 O O . VAL A 1 118 ? 10.981 14.318 11.757 1.00 92.31 118 VAL A O 1
ATOM 909 N N . SER A 1 119 ? 9.699 14.535 9.932 1.00 89.50 119 SER A N 1
ATOM 910 C CA . SER A 1 119 ? 8.550 15.091 10.650 1.00 89.50 119 SER A CA 1
ATOM 911 C C . SER A 1 119 ? 8.069 14.140 11.744 1.00 89.50 119 SER A C 1
ATOM 913 O O . SER A 1 119 ? 7.865 14.571 12.873 1.00 89.50 119 SER A O 1
ATOM 915 N N . ALA A 1 120 ? 7.940 12.842 11.463 1.00 85.94 120 ALA A N 1
ATOM 916 C CA . ALA A 1 120 ? 7.520 11.862 12.460 1.00 85.94 120 ALA A CA 1
ATOM 917 C C . ALA A 1 120 ? 8.504 11.759 13.638 1.00 85.94 120 ALA A C 1
ATOM 919 O O . ALA A 1 120 ? 8.063 11.604 14.777 1.00 85.94 120 ALA A O 1
ATOM 920 N N . LEU A 1 121 ? 9.814 11.863 13.390 1.00 87.06 121 LEU A N 1
ATOM 921 C CA . LEU A 1 121 ? 10.833 11.872 14.441 1.00 87.06 121 LEU A CA 1
ATOM 922 C C . LEU A 1 121 ? 10.745 13.140 15.299 1.00 87.06 121 LEU A C 1
ATOM 924 O O . LEU A 1 121 ? 10.667 13.018 16.520 1.00 87.06 121 LEU A O 1
ATOM 928 N N . ILE A 1 122 ? 10.670 14.320 14.673 1.00 89.06 122 ILE A N 1
ATOM 929 C CA . ILE A 1 122 ? 10.595 15.616 15.368 1.00 89.06 122 ILE A CA 1
ATOM 930 C C . ILE A 1 122 ? 9.302 15.733 16.183 1.00 89.06 122 ILE A C 1
ATOM 932 O O . ILE A 1 122 ? 9.335 16.099 17.357 1.00 89.06 122 ILE A O 1
ATOM 936 N N . TYR A 1 123 ? 8.152 15.387 15.599 1.00 85.12 123 TYR A N 1
ATOM 937 C CA . TYR A 1 123 ? 6.874 15.425 16.315 1.00 85.12 123 TYR A CA 1
ATOM 938 C C . TYR A 1 123 ? 6.853 14.439 17.480 1.00 85.12 123 TYR A C 1
ATOM 940 O O . TYR A 1 123 ? 6.361 14.768 18.560 1.00 85.12 123 TYR A O 1
ATOM 948 N N . ARG A 1 124 ? 7.416 13.240 17.294 1.00 81.31 124 ARG A N 1
ATOM 949 C CA . ARG A 1 124 ? 7.496 12.249 18.368 1.00 81.31 124 ARG A CA 1
ATOM 950 C C . ARG A 1 124 ? 8.399 12.716 19.506 1.00 81.31 124 ARG A C 1
ATOM 952 O O . ARG A 1 124 ? 8.042 12.486 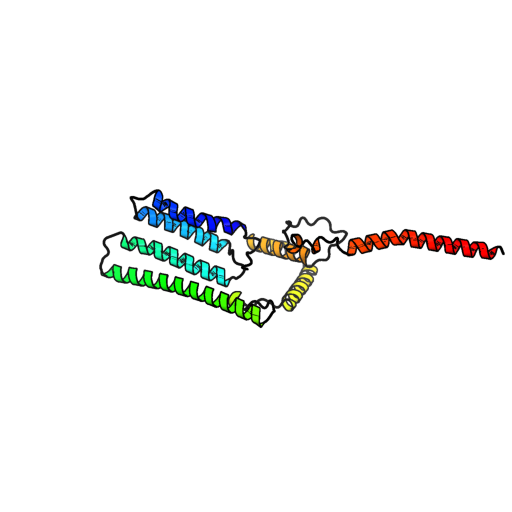20.658 1.00 81.31 124 ARG A O 1
ATOM 959 N N . SER A 1 125 ? 9.530 13.357 19.206 1.00 80.50 125 SER A N 1
ATOM 960 C CA . SER A 1 125 ? 10.415 13.903 20.239 1.00 80.50 125 SER A CA 1
ATOM 961 C C . SER A 1 125 ? 9.808 15.113 20.947 1.00 80.50 125 SER A C 1
ATOM 963 O O . SER A 1 125 ? 9.978 15.248 22.151 1.00 80.50 125 SER A O 1
ATOM 965 N N . ALA A 1 126 ? 9.084 15.973 20.226 1.00 79.19 126 ALA A N 1
ATOM 966 C CA . ALA A 1 126 ? 8.573 17.228 20.772 1.00 79.19 126 ALA A CA 1
ATOM 967 C C . ALA A 1 126 ? 7.274 17.071 21.575 1.00 79.19 126 ALA A C 1
ATOM 969 O O . ALA A 1 126 ? 7.090 17.757 22.575 1.00 79.19 126 ALA A O 1
ATOM 970 N N . MET A 1 127 ? 6.351 16.201 21.148 1.00 72.06 127 MET A N 1
ATOM 971 C CA . MET A 1 127 ? 4.998 16.167 21.719 1.00 72.06 127 MET A CA 1
ATOM 972 C C . MET A 1 127 ? 4.720 15.002 22.668 1.00 72.06 127 MET A C 1
ATOM 974 O O . MET A 1 127 ? 3.651 14.997 23.273 1.00 72.06 127 MET A O 1
ATOM 978 N N . GLY A 1 128 ? 5.609 14.009 22.795 1.00 69.06 128 GLY A N 1
ATOM 979 C CA . GLY A 1 128 ? 5.459 12.876 23.729 1.00 69.06 128 GLY A CA 1
ATOM 980 C C . GLY A 1 128 ? 4.179 12.026 23.577 1.00 69.06 128 GLY A C 1
ATOM 981 O O . GLY A 1 128 ? 4.019 11.023 24.268 1.00 69.06 128 GLY A O 1
ATOM 982 N N . GLY A 1 129 ? 3.265 12.394 22.675 1.00 64.31 129 GLY A N 1
ATOM 983 C CA . GLY A 1 129 ? 1.921 11.846 22.548 1.00 64.31 129 GLY A CA 1
ATOM 984 C C . GLY A 1 129 ? 1.699 11.138 21.214 1.00 64.31 129 GLY A C 1
ATOM 985 O O . GLY A 1 129 ? 2.205 11.548 20.173 1.00 64.31 129 GLY A O 1
ATOM 986 N N . GLN A 1 130 ? 0.888 10.076 21.232 1.00 65.50 130 GLN A N 1
ATOM 987 C CA . GLN A 1 130 ? 0.554 9.232 20.073 1.00 65.50 130 GLN A CA 1
ATOM 988 C C . GLN A 1 130 ? -0.418 9.871 19.059 1.00 65.50 130 GLN A C 1
ATOM 990 O O . GLN A 1 130 ? -1.139 9.156 18.363 1.00 65.50 130 GLN A O 1
ATOM 995 N N . LYS A 1 131 ? -0.486 11.201 18.947 1.00 72.62 131 LYS A N 1
ATOM 996 C CA . LYS A 1 131 ? -1.375 11.824 17.957 1.00 72.62 131 LYS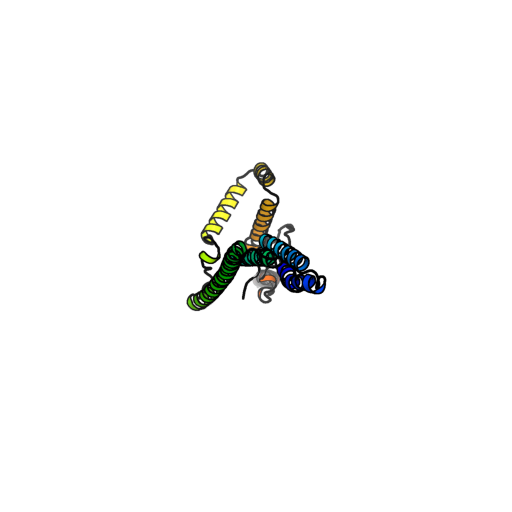 A CA 1
ATOM 997 C C . LYS A 1 131 ? -0.788 11.623 16.558 1.00 72.62 131 LYS A C 1
ATOM 999 O O . LYS A 1 131 ? 0.109 12.347 16.140 1.00 72.62 131 LYS A O 1
ATOM 1004 N N . GLU A 1 132 ? -1.273 10.603 15.852 1.00 75.31 132 GLU A N 1
ATOM 1005 C CA . GLU A 1 132 ? -0.929 10.366 14.450 1.00 75.31 132 GLU A CA 1
ATOM 1006 C C . GLU A 1 132 ? -1.385 11.575 13.608 1.00 75.31 132 GLU A C 1
ATOM 1008 O O . GLU A 1 132 ? -2.525 12.034 13.720 1.00 75.31 132 GLU A O 1
ATOM 1013 N N . LEU A 1 133 ? -0.487 12.126 12.784 1.00 80.25 133 LEU A N 1
ATOM 1014 C CA . LEU A 1 133 ? -0.794 13.286 11.946 1.00 80.25 133 LEU A CA 1
ATOM 1015 C C . LEU A 1 133 ? -1.884 12.924 10.928 1.00 80.25 133 LEU A C 1
ATOM 1017 O O . LEU A 1 133 ? -1.782 11.925 10.216 1.00 80.25 133 LEU A O 1
ATOM 1021 N N . ARG A 1 134 ? -2.908 13.780 10.814 1.00 83.56 134 ARG A N 1
ATOM 1022 C CA . ARG A 1 134 ? -4.060 13.602 9.906 1.00 83.56 134 ARG A CA 1
ATOM 1023 C C . ARG A 1 134 ? -3.643 13.327 8.457 1.00 83.56 134 ARG A C 1
ATOM 1025 O O . ARG A 1 134 ? -4.279 12.533 7.773 1.00 83.56 134 ARG A O 1
ATOM 1032 N N . MET A 1 135 ? -2.559 13.959 8.010 1.00 83.56 135 MET A N 1
ATOM 1033 C CA . MET A 1 135 ? -2.026 13.796 6.657 1.00 83.56 135 MET A CA 1
ATOM 1034 C C . MET A 1 135 ? -1.567 12.357 6.375 1.00 83.56 135 MET A C 1
ATOM 1036 O O . MET A 1 135 ? -1.763 11.858 5.272 1.00 83.56 135 MET A O 1
ATOM 1040 N N . PHE A 1 136 ? -1.016 11.655 7.370 1.00 84.25 136 PHE A N 1
ATOM 1041 C CA . PHE A 1 136 ? -0.507 10.290 7.195 1.00 84.25 136 PHE A CA 1
ATOM 1042 C C . PHE A 1 136 ? -1.618 9.255 7.025 1.00 84.25 136 PHE A C 1
ATOM 1044 O O . PHE A 1 136 ? -1.439 8.265 6.317 1.00 84.25 136 PHE A O 1
ATOM 1051 N N . ASN A 1 137 ? -2.777 9.507 7.630 1.00 85.44 137 ASN A N 1
ATOM 1052 C CA . ASN A 1 137 ? -3.918 8.600 7.584 1.00 85.44 137 ASN A CA 1
ATOM 1053 C C . ASN A 1 137 ? -4.856 8.850 6.392 1.00 85.44 137 ASN A C 1
ATOM 1055 O O . ASN A 1 137 ? -5.915 8.232 6.339 1.00 85.44 137 ASN A O 1
ATOM 1059 N N . LEU A 1 138 ? -4.482 9.730 5.444 1.00 86.44 138 LEU A N 1
ATOM 1060 C CA . LEU A 1 138 ? -5.312 10.125 4.290 1.00 86.44 138 LEU A CA 1
ATOM 1061 C C . LEU A 1 138 ? -6.737 10.561 4.699 1.00 86.44 138 LEU A C 1
ATOM 1063 O O . LEU A 1 138 ? -7.680 10.483 3.919 1.00 86.44 138 LEU A O 1
ATOM 1067 N N . GLY A 1 139 ? -6.913 11.010 5.945 1.00 87.44 139 GLY A N 1
ATOM 1068 C CA . GLY A 1 139 ? -8.234 11.171 6.532 1.00 87.44 139 GLY A CA 1
ATOM 1069 C C . GLY A 1 139 ? -8.194 11.543 8.009 1.00 87.44 139 GLY A C 1
ATOM 1070 O O . GLY A 1 139 ? -7.164 11.473 8.682 1.00 87.44 139 GLY A O 1
ATOM 1071 N N . ARG A 1 140 ? -9.342 11.992 8.525 1.00 83.62 140 ARG A N 1
ATOM 1072 C CA . ARG A 1 140 ? -9.508 12.270 9.955 1.00 83.62 140 ARG A CA 1
ATOM 1073 C C . ARG A 1 140 ? -9.731 10.946 10.678 1.00 83.62 140 ARG A C 1
ATOM 1075 O O . ARG A 1 140 ? -10.739 10.291 10.442 1.00 83.62 140 ARG A O 1
ATOM 1082 N N . VAL A 1 141 ? -8.812 10.579 11.568 1.00 84.62 141 VAL A N 1
ATOM 1083 C CA . VAL A 1 141 ? -9.049 9.469 12.498 1.00 84.62 141 VAL A CA 1
ATOM 1084 C C . VAL A 1 141 ? -10.201 9.887 13.422 1.00 84.62 141 VAL A C 1
ATOM 1086 O O . VAL A 1 141 ? -10.123 10.979 13.999 1.00 84.62 141 VAL A O 1
ATOM 1089 N N . PRO A 1 142 ? -11.287 9.098 13.527 1.00 86.25 142 PRO A N 1
ATOM 1090 C CA . PRO A 1 142 ? -12.395 9.425 14.416 1.00 86.25 142 PRO A CA 1
ATOM 1091 C C . PRO A 1 142 ? -11.892 9.502 15.861 1.00 86.25 142 PRO A C 1
ATOM 1093 O O . PRO A 1 142 ? -11.031 8.721 16.268 1.00 86.25 142 PRO A O 1
ATOM 1096 N N . ASN A 1 143 ? -12.411 10.461 16.633 1.00 90.31 143 ASN A N 1
ATOM 1097 C CA . ASN A 1 143 ? -12.094 10.549 18.057 1.00 90.31 143 ASN A CA 1
ATOM 1098 C C . ASN A 1 143 ? -12.565 9.252 18.738 1.00 90.31 143 ASN A C 1
ATOM 1100 O O . ASN A 1 143 ? -13.661 8.772 18.450 1.00 90.31 143 ASN A O 1
ATOM 1104 N N . SER A 1 144 ? -11.755 8.684 19.633 1.00 89.62 144 SER A N 1
ATOM 1105 C CA . SER A 1 144 ? -12.108 7.481 20.392 1.00 89.62 144 SER A CA 1
ATOM 1106 C C . SER A 1 144 ? -13.423 7.643 21.155 1.00 89.62 144 SER A C 1
ATOM 1108 O O . SER A 1 144 ? -14.204 6.700 21.222 1.00 89.62 144 SER A O 1
ATOM 1110 N N . GLU A 1 145 ? -13.707 8.843 21.667 1.00 93.31 145 GLU A N 1
ATOM 1111 C CA . GLU A 1 145 ? -14.978 9.146 22.336 1.00 93.31 145 GLU A CA 1
ATOM 1112 C C . GLU A 1 145 ? -16.159 9.062 21.366 1.00 93.31 145 GLU A C 1
ATOM 1114 O O . GLU A 1 145 ? -17.144 8.377 21.641 1.00 93.31 145 GLU A O 1
ATOM 1119 N N . GLU A 1 146 ? -16.034 9.688 20.194 1.00 92.88 146 GLU A N 1
ATOM 1120 C CA . GLU A 1 146 ? -17.061 9.666 19.149 1.00 92.88 146 GLU A CA 1
ATOM 1121 C C . GLU A 1 146 ? -17.297 8.241 18.636 1.00 92.88 146 GLU A C 1
ATOM 1123 O O . GLU A 1 146 ? -18.441 7.818 18.471 1.00 92.88 146 GLU A O 1
ATOM 1128 N N . LEU A 1 147 ? -16.219 7.475 18.440 1.00 92.50 147 LEU A N 1
ATOM 1129 C CA . LEU A 1 147 ? -16.301 6.077 18.037 1.00 92.50 147 LEU A CA 1
ATOM 1130 C C . LEU A 1 147 ? -16.996 5.235 19.112 1.00 92.50 147 LEU A C 1
ATOM 1132 O O . LEU A 1 147 ? -17.883 4.452 18.785 1.00 92.50 147 LEU A O 1
ATOM 1136 N N . SER A 1 148 ? -16.655 5.426 20.391 1.00 93.81 148 SER A N 1
ATOM 1137 C CA . SER A 1 148 ? -17.298 4.708 21.498 1.00 93.81 148 SER A CA 1
ATOM 1138 C C . SER A 1 148 ? -18.795 5.016 21.593 1.00 93.81 148 SER A C 1
ATOM 1140 O O . SER A 1 148 ? -19.599 4.108 21.808 1.00 93.81 148 SER A O 1
ATOM 1142 N N . LYS A 1 149 ? -19.184 6.277 21.358 1.00 95.81 149 LYS A N 1
ATOM 1143 C CA . LYS A 1 149 ? -20.581 6.711 21.323 1.00 95.81 149 LYS A CA 1
ATOM 1144 C C . LYS A 1 149 ? -21.332 6.035 20.175 1.00 95.81 149 LYS A C 1
ATOM 1146 O O . LYS A 1 149 ? -22.361 5.417 20.422 1.00 95.81 149 LYS A O 1
ATOM 1151 N N . LYS A 1 150 ? -20.774 6.055 18.959 1.00 95.00 150 LYS A N 1
ATOM 1152 C CA . LYS A 1 150 ? -21.367 5.399 17.780 1.00 95.00 150 LYS A CA 1
ATOM 1153 C C . LYS A 1 150 ? -21.507 3.887 17.954 1.00 95.00 150 LYS A C 1
ATOM 1155 O O . LYS A 1 150 ? -22.527 3.325 17.575 1.00 95.00 150 LYS A O 1
ATOM 1160 N N . VAL A 1 151 ? -20.517 3.224 18.557 1.00 94.56 151 VAL A N 1
ATOM 1161 C CA . VAL A 1 151 ? -20.590 1.781 18.846 1.00 94.56 151 VAL A CA 1
ATOM 1162 C C . VAL A 1 151 ? -21.705 1.477 19.852 1.00 94.56 151 VAL A C 1
ATOM 1164 O O . VAL A 1 151 ? -22.456 0.528 19.643 1.00 94.56 151 VAL A O 1
ATOM 1167 N N . LYS A 1 152 ? -21.863 2.291 20.906 1.00 95.00 152 LYS A N 1
ATOM 1168 C CA . LYS A 1 152 ? -22.968 2.146 21.871 1.00 95.00 152 LYS A CA 1
ATOM 1169 C C . LYS A 1 152 ? -24.334 2.381 21.230 1.00 95.00 152 LYS A C 1
ATOM 1171 O O . LYS A 1 152 ? -25.245 1.595 21.454 1.00 95.00 152 LYS A O 1
ATOM 1176 N N . GLU A 1 153 ? -24.470 3.431 20.425 1.00 96.69 153 GLU A N 1
ATOM 1177 C CA . GLU A 1 153 ? -25.704 3.719 19.684 1.00 96.69 153 GLU A CA 1
ATOM 1178 C C . GLU A 1 153 ? -26.069 2.563 18.746 1.00 96.69 153 GLU A C 1
ATOM 1180 O O . GLU A 1 153 ? -27.208 2.105 18.751 1.00 96.69 153 GLU A O 1
ATOM 1185 N N . MET A 1 154 ? -25.092 2.026 18.010 1.00 95.69 154 MET A N 1
ATOM 1186 C CA . MET A 1 154 ? -25.286 0.861 17.145 1.00 95.69 154 MET A CA 1
ATOM 1187 C C . MET A 1 154 ? -25.720 -0.379 17.937 1.00 95.69 154 MET A C 1
ATOM 1189 O O . MET A 1 154 ? -26.622 -1.084 17.498 1.00 95.69 154 MET A O 1
ATOM 1193 N N . ALA A 1 155 ? -25.132 -0.633 19.111 1.00 94.81 155 ALA A N 1
ATOM 1194 C CA . ALA A 1 155 ? -25.533 -1.746 19.971 1.00 94.81 155 ALA A CA 1
ATOM 1195 C C . ALA A 1 155 ? -26.993 -1.618 20.442 1.00 94.81 155 ALA A C 1
ATOM 1197 O O . ALA A 1 155 ? -27.741 -2.588 20.360 1.00 94.81 155 ALA A O 1
ATOM 1198 N N . MET A 1 156 ? -27.427 -0.417 20.844 1.00 96.50 156 MET A N 1
ATOM 1199 C CA . MET A 1 156 ? -28.824 -0.161 21.231 1.00 96.50 156 MET A CA 1
ATOM 1200 C C . MET A 1 156 ? -29.798 -0.306 20.053 1.00 96.50 156 MET A C 1
ATOM 1202 O O . MET A 1 156 ? -30.935 -0.734 20.236 1.00 96.50 156 MET A O 1
ATOM 1206 N N . MET A 1 157 ? -29.387 0.069 18.837 1.00 96.38 157 MET A N 1
ATOM 1207 C CA . MET A 1 157 ? -30.211 -0.130 17.639 1.00 96.38 157 MET A CA 1
ATOM 1208 C C . MET A 1 157 ? -30.318 -1.611 17.268 1.00 96.38 157 MET A C 1
ATOM 1210 O O . MET A 1 157 ? -31.399 -2.067 16.901 1.00 96.38 157 MET A O 1
ATOM 1214 N N . LEU A 1 158 ? -29.219 -2.362 17.389 1.00 95.50 158 LEU A N 1
ATOM 1215 C CA . LEU A 1 158 ? -29.193 -3.806 17.151 1.00 95.50 158 LEU A CA 1
ATOM 1216 C C . LEU A 1 158 ? -30.068 -4.561 18.155 1.00 95.50 158 LEU A C 1
ATOM 1218 O O . LEU A 1 158 ? -30.773 -5.474 17.751 1.00 95.50 158 LEU A O 1
ATOM 1222 N N . GLU A 1 159 ? -30.082 -4.146 19.423 1.00 96.31 159 GLU A N 1
ATOM 1223 C CA . GLU A 1 159 ? -30.948 -4.727 20.460 1.00 96.31 159 GLU A CA 1
ATOM 1224 C C . GLU A 1 159 ? -32.444 -4.580 20.135 1.00 96.31 159 GLU A C 1
ATOM 1226 O O . GLU A 1 159 ? -33.239 -5.465 20.437 1.00 96.31 159 GLU A O 1
ATOM 1231 N N . LYS A 1 160 ? -32.833 -3.475 19.488 1.00 97.19 160 LYS A N 1
ATOM 1232 C CA . LYS A 1 160 ? -34.227 -3.204 19.102 1.00 97.19 160 LYS A CA 1
ATOM 1233 C C . LYS A 1 160 ? -34.633 -3.819 17.762 1.00 97.19 160 LYS A C 1
ATOM 1235 O O . LYS A 1 160 ? -35.814 -3.795 17.428 1.00 97.19 160 LYS A O 1
ATOM 1240 N N . SER A 1 161 ? -33.673 -4.285 16.969 1.00 96.88 161 SER A N 1
ATOM 1241 C CA . SER A 1 161 ? -33.921 -4.767 15.611 1.00 96.88 161 SER A CA 1
ATOM 1242 C C . SER A 1 161 ? -34.249 -6.260 15.621 1.00 96.88 161 SER A C 1
ATOM 1244 O O . SER A 1 161 ? -33.623 -7.032 16.344 1.00 96.88 161 SER A O 1
ATOM 1246 N N . ASP A 1 162 ? -35.216 -6.680 14.801 1.00 97.44 162 ASP A N 1
ATOM 1247 C CA . ASP A 1 162 ? -35.550 -8.099 14.668 1.00 97.44 162 ASP A CA 1
ATOM 1248 C C . ASP A 1 162 ? -34.380 -8.888 14.055 1.00 97.44 162 ASP A C 1
ATOM 1250 O O . ASP A 1 162 ? -33.709 -8.436 13.121 1.00 97.44 162 ASP A O 1
ATOM 1254 N N . THR A 1 163 ? -34.142 -10.097 14.569 1.00 95.75 163 THR A N 1
ATOM 1255 C CA . THR A 1 163 ? -33.019 -10.939 14.128 1.00 95.75 163 THR A CA 1
ATOM 1256 C C . THR A 1 163 ? -33.172 -11.342 12.658 1.00 95.75 163 THR A C 1
ATOM 1258 O O . THR A 1 163 ? -32.170 -11.439 11.946 1.00 95.75 163 THR A O 1
ATOM 1261 N N . GLY A 1 164 ? -34.411 -11.524 12.181 1.00 97.06 164 GLY A N 1
ATOM 1262 C CA . GLY A 1 164 ? -34.700 -11.823 10.778 1.00 97.06 164 GLY A CA 1
ATOM 1263 C C . GLY A 1 164 ? -34.299 -10.684 9.837 1.00 97.06 164 GLY A C 1
ATOM 1264 O O . GLY A 1 164 ? -33.642 -10.923 8.822 1.00 97.06 164 GLY A O 1
ATOM 1265 N N . ASP A 1 165 ? -34.613 -9.438 10.207 1.00 97.12 165 ASP A N 1
ATOM 1266 C CA . ASP A 1 165 ? -34.241 -8.251 9.426 1.00 97.12 165 ASP A CA 1
ATOM 1267 C C . ASP A 1 165 ? -32.714 -8.088 9.352 1.00 97.12 165 ASP A C 1
ATOM 1269 O O . ASP A 1 165 ? -32.157 -7.936 8.261 1.00 97.12 165 ASP A O 1
ATOM 1273 N N . ILE A 1 166 ? -32.007 -8.225 10.482 1.00 96.38 166 ILE A N 1
ATOM 1274 C CA . ILE A 1 166 ? -30.535 -8.164 10.514 1.00 96.38 166 ILE A CA 1
ATOM 1275 C C . ILE A 1 166 ? -29.928 -9.247 9.615 1.00 96.38 166 ILE A C 1
ATOM 1277 O O . ILE A 1 166 ? -29.026 -8.953 8.829 1.00 96.38 166 ILE A O 1
ATOM 1281 N N . ALA A 1 167 ? -30.420 -10.486 9.700 1.00 96.56 167 ALA A N 1
ATOM 1282 C CA . ALA A 1 167 ? -29.923 -11.591 8.885 1.00 96.56 167 ALA A CA 1
ATOM 1283 C C . ALA A 1 167 ? -30.121 -11.324 7.386 1.00 96.56 167 ALA A C 1
ATOM 1285 O O . ALA A 1 167 ? -29.197 -11.542 6.602 1.00 96.56 167 ALA A O 1
ATOM 1286 N N . SER A 1 168 ? -31.280 -10.790 6.991 1.00 97.56 168 SER A N 1
ATOM 1287 C CA . SER A 1 168 ? -31.558 -10.437 5.595 1.00 97.56 168 SER A CA 1
ATOM 1288 C C . SER A 1 168 ? -30.625 -9.335 5.073 1.00 97.56 168 SER A C 1
ATOM 1290 O O . SER A 1 168 ? -30.077 -9.448 3.976 1.00 97.56 168 SER A O 1
ATOM 1292 N N . LYS A 1 169 ? -30.358 -8.307 5.891 1.00 96.75 169 LYS A N 1
ATOM 1293 C CA . LYS A 1 169 ? -29.446 -7.207 5.549 1.00 96.75 169 LYS A CA 1
ATOM 1294 C C . LYS A 1 169 ? -27.997 -7.671 5.471 1.00 96.75 169 LYS A C 1
ATOM 1296 O O . LYS A 1 169 ? -27.290 -7.277 4.551 1.00 96.75 169 LYS A O 1
ATOM 1301 N N . LEU A 1 170 ? -27.561 -8.528 6.396 1.00 96.06 170 LEU A N 1
ATOM 1302 C CA . LEU A 1 170 ? -26.226 -9.128 6.360 1.00 96.06 170 LEU A CA 1
ATOM 1303 C C . LEU A 1 170 ? -26.054 -10.067 5.160 1.00 96.06 170 LEU A C 1
ATOM 1305 O O . LEU A 1 170 ? -24.980 -10.081 4.569 1.00 96.06 170 LEU A O 1
ATOM 1309 N N . ALA A 1 171 ? -27.096 -10.800 4.755 1.00 96.50 171 ALA A N 1
ATOM 1310 C CA . ALA A 1 171 ? -27.059 -11.660 3.571 1.00 96.50 171 ALA A CA 1
ATOM 1311 C C . ALA A 1 171 ? -26.937 -10.873 2.253 1.00 96.50 171 ALA A C 1
ATOM 1313 O O . ALA A 1 171 ? -26.431 -11.406 1.269 1.00 96.50 171 ALA A O 1
ATOM 1314 N N . ALA A 1 172 ? -27.371 -9.609 2.236 1.00 97.38 172 ALA A N 1
ATOM 1315 C CA . ALA A 1 172 ? -27.216 -8.717 1.089 1.00 97.38 172 ALA A CA 1
ATOM 1316 C C . ALA A 1 172 ? -25.812 -8.088 0.985 1.00 97.38 172 ALA A C 1
ATOM 1318 O O . ALA A 1 172 ? -25.485 -7.489 -0.041 1.00 97.38 172 ALA A O 1
ATOM 1319 N N . LEU A 1 173 ? -24.980 -8.193 2.028 1.00 96.56 173 LEU A N 1
ATOM 1320 C CA . LEU A 1 173 ? -23.622 -7.654 2.010 1.00 96.56 173 LEU A CA 1
ATOM 1321 C C . LEU A 1 173 ? -22.674 -8.534 1.199 1.00 96.56 173 LEU A C 1
ATOM 1323 O O . LEU A 1 173 ? -22.831 -9.751 1.097 1.00 96.56 173 LEU A O 1
ATOM 1327 N N . SER A 1 174 ? -21.617 -7.918 0.667 1.00 96.44 174 SER A N 1
ATOM 1328 C CA . SER A 1 174 ? -20.552 -8.677 0.022 1.00 96.44 174 SER A CA 1
ATOM 1329 C C . SER A 1 174 ? -19.846 -9.594 1.032 1.00 96.44 174 SER A C 1
ATOM 1331 O O . SER A 1 174 ? -19.786 -9.325 2.239 1.00 96.44 174 SER A O 1
ATOM 1333 N N . VAL A 1 175 ? -19.247 -10.680 0.535 1.00 92.69 175 VAL A N 1
ATOM 1334 C CA . VAL A 1 175 ? -18.437 -11.592 1.364 1.00 92.69 175 VAL A CA 1
ATOM 1335 C C . VAL A 1 175 ? -17.309 -10.830 2.070 1.00 92.69 175 VAL A C 1
ATOM 1337 O O . VAL A 1 175 ? -17.005 -11.103 3.232 1.00 92.69 175 VAL A O 1
ATOM 1340 N N . PHE A 1 176 ? -16.721 -9.835 1.399 1.00 86.69 176 PHE A N 1
ATOM 1341 C CA . PHE A 1 176 ? -15.664 -9.004 1.965 1.00 86.69 176 PHE A CA 1
ATOM 1342 C C . PHE A 1 176 ? -16.167 -8.172 3.151 1.00 86.69 176 PHE A C 1
ATOM 1344 O O . PHE A 1 176 ? -15.551 -8.198 4.217 1.00 86.69 176 PHE A O 1
ATOM 1351 N N . ASP A 1 177 ? -17.305 -7.493 3.005 1.00 94.31 177 ASP A N 1
ATOM 1352 C CA . ASP A 1 177 ? -17.886 -6.669 4.073 1.00 94.31 177 ASP A CA 1
ATOM 1353 C C . ASP A 1 177 ? -18.309 -7.524 5.267 1.00 94.31 177 ASP A C 1
ATOM 1355 O O . ASP A 1 177 ? -18.023 -7.183 6.416 1.00 94.31 177 ASP A O 1
ATOM 1359 N N . THR A 1 178 ? -18.889 -8.696 5.003 1.00 92.75 178 THR A N 1
ATOM 1360 C CA . THR A 1 178 ? -19.266 -9.663 6.042 1.00 92.75 178 THR A CA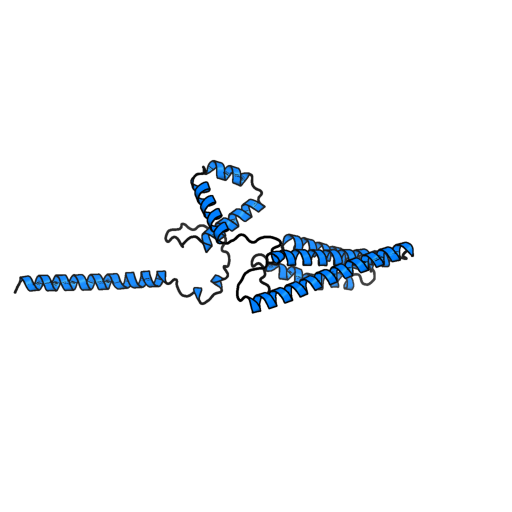 1
ATOM 1361 C C . THR A 1 178 ? -18.046 -10.126 6.843 1.00 92.75 178 THR A C 1
ATOM 1363 O O . THR A 1 178 ? -18.089 -10.187 8.077 1.00 92.75 178 THR A O 1
ATOM 1366 N N . GLN A 1 179 ? -16.912 -10.382 6.181 1.00 89.00 179 GLN A N 1
ATOM 1367 C CA . GLN A 1 179 ? -15.653 -10.700 6.863 1.00 89.00 179 GLN A CA 1
ATOM 1368 C C . GLN A 1 179 ? -15.129 -9.524 7.700 1.00 89.00 179 GLN A C 1
ATOM 1370 O O . GLN A 1 179 ? -14.624 -9.737 8.810 1.00 89.00 179 GLN A O 1
ATOM 1375 N N . LYS A 1 180 ? -15.258 -8.280 7.216 1.00 88.25 180 LYS A N 1
ATOM 1376 C CA . LYS A 1 180 ? -14.877 -7.084 7.988 1.00 88.25 180 LYS A CA 1
ATOM 1377 C C . LYS A 1 180 ? -15.743 -6.916 9.228 1.00 88.25 180 LYS A C 1
ATOM 1379 O O . LYS A 1 180 ? -15.185 -6.749 10.309 1.00 88.25 180 LYS A O 1
ATOM 1384 N N . ILE A 1 181 ? -17.063 -7.041 9.098 1.00 94.12 181 ILE A N 1
ATOM 1385 C CA . ILE A 1 181 ? -18.000 -6.980 10.226 1.00 94.12 181 ILE A CA 1
ATOM 1386 C C . ILE A 1 181 ? -17.672 -8.077 11.238 1.00 94.12 181 ILE A C 1
ATOM 1388 O O . ILE A 1 181 ? -17.509 -7.781 12.418 1.00 94.12 181 ILE A O 1
ATOM 1392 N N . THR A 1 182 ? -17.468 -9.315 10.784 1.00 91.06 182 THR A N 1
ATOM 1393 C CA . THR A 1 182 ? -17.088 -10.442 11.653 1.00 91.06 182 THR A CA 1
ATOM 1394 C C . THR A 1 182 ? -15.801 -10.150 12.427 1.00 91.06 182 THR A C 1
ATOM 1396 O O . THR A 1 182 ? -15.715 -10.406 13.630 1.00 91.06 182 THR A O 1
ATOM 1399 N N . THR A 1 183 ? -14.804 -9.563 11.760 1.00 86.75 183 THR A N 1
ATOM 1400 C CA . THR A 1 183 ? -13.540 -9.165 12.393 1.00 86.75 183 THR A CA 1
ATOM 1401 C C . THR A 1 183 ? -13.760 -8.050 13.415 1.00 86.75 183 THR A C 1
ATOM 1403 O O . THR A 1 183 ? -13.235 -8.129 14.521 1.00 86.75 183 THR A O 1
ATOM 1406 N N . CYS A 1 184 ? -14.559 -7.032 13.087 1.00 90.38 184 CYS A N 1
ATOM 1407 C CA . CYS A 1 184 ? -14.899 -5.942 14.001 1.00 90.38 184 CYS A CA 1
ATOM 1408 C C . CYS A 1 184 ? -15.646 -6.442 15.243 1.00 90.38 184 CYS A C 1
ATOM 1410 O O . CYS A 1 184 ? -15.270 -6.078 16.354 1.00 90.38 184 CYS A O 1
ATOM 1412 N N . VAL A 1 185 ? -16.649 -7.308 15.073 1.00 91.00 185 VAL A N 1
ATOM 1413 C CA . VAL A 1 185 ? -17.399 -7.924 16.180 1.00 91.00 185 VAL A CA 1
ATOM 1414 C C . VAL A 1 185 ? -16.475 -8.770 17.048 1.00 91.00 185 VAL A C 1
ATOM 1416 O O . VAL A 1 185 ? -16.505 -8.643 18.267 1.00 91.00 185 VAL A O 1
ATOM 1419 N N . THR A 1 186 ? -15.602 -9.572 16.432 1.00 86.00 186 THR A N 1
ATOM 1420 C CA . THR A 1 186 ? -14.602 -10.363 17.161 1.00 86.00 186 THR A CA 1
ATOM 1421 C C . THR A 1 186 ? -13.684 -9.462 17.985 1.00 86.00 186 THR A C 1
ATOM 1423 O O . THR A 1 186 ? -13.482 -9.729 19.162 1.00 86.00 186 THR A O 1
ATOM 1426 N N . LEU A 1 187 ? -13.173 -8.370 17.405 1.00 85.00 187 LEU A N 1
ATOM 1427 C CA . LEU A 1 187 ? -12.301 -7.428 18.114 1.00 85.00 187 LEU A CA 1
ATOM 1428 C C . LEU A 1 187 ? -13.010 -6.743 19.285 1.00 85.00 187 LEU A C 1
ATOM 1430 O O . LEU A 1 187 ? -12.424 -6.610 20.356 1.00 85.00 187 LEU A O 1
ATOM 1434 N N . LEU A 1 188 ? -14.264 -6.327 19.099 1.00 89.56 188 LEU A N 1
ATOM 1435 C CA . LEU A 1 188 ? -15.068 -5.745 20.174 1.00 89.56 188 LEU A CA 1
ATOM 1436 C C . LEU A 1 188 ? -15.308 -6.763 21.294 1.00 89.56 188 LEU A C 1
ATOM 1438 O O . LEU A 1 188 ? -15.128 -6.438 22.466 1.00 89.56 188 LEU A O 1
ATOM 1442 N N . ALA A 1 189 ? -15.647 -8.002 20.940 1.00 85.31 189 ALA A N 1
ATOM 1443 C CA . ALA A 1 189 ? -15.864 -9.070 21.905 1.00 85.31 189 ALA A CA 1
ATOM 1444 C C . ALA A 1 189 ? -14.587 -9.437 22.678 1.00 85.31 189 ALA A C 1
ATOM 1446 O O . ALA A 1 189 ? -14.670 -9.751 23.858 1.00 85.31 189 ALA A O 1
ATOM 1447 N N . THR A 1 190 ? -13.408 -9.387 22.048 1.00 81.62 190 THR A N 1
ATOM 1448 C CA . THR A 1 190 ? -12.148 -9.755 22.713 1.00 81.62 190 THR A CA 1
ATOM 1449 C C . THR A 1 190 ? -11.524 -8.630 23.532 1.00 81.62 190 THR A C 1
ATOM 1451 O O . THR A 1 190 ? -10.884 -8.915 24.537 1.00 81.62 190 THR A O 1
ATOM 1454 N N . GLU A 1 191 ? -11.649 -7.373 23.096 1.00 84.25 191 GLU A N 1
ATOM 1455 C CA . GLU A 1 191 ? -10.934 -6.240 23.711 1.00 84.25 191 GLU A CA 1
ATOM 1456 C C . GLU A 1 191 ? -11.825 -5.377 24.615 1.00 84.25 191 GLU A C 1
ATOM 1458 O O . GLU A 1 191 ? -11.318 -4.720 25.522 1.00 84.25 191 GLU A O 1
ATOM 1463 N N . VAL A 1 192 ? -13.140 -5.334 24.366 1.00 85.00 192 VAL A N 1
ATOM 1464 C CA . VAL A 1 192 ? -14.066 -4.427 25.071 1.00 85.00 192 VAL A CA 1
ATOM 1465 C C . VAL A 1 192 ? -14.974 -5.176 26.039 1.00 85.00 192 VAL A C 1
ATOM 1467 O O . VAL A 1 192 ? -15.276 -4.654 27.113 1.00 85.00 192 VAL A O 1
ATOM 1470 N N . ALA A 1 193 ? -15.428 -6.380 25.681 1.00 80.06 193 ALA A N 1
ATOM 1471 C CA . ALA A 1 193 ? -16.305 -7.140 26.559 1.00 80.06 193 ALA A CA 1
ATOM 1472 C C . ALA A 1 193 ? -15.511 -7.717 27.748 1.00 80.06 193 ALA A C 1
ATOM 1474 O O . ALA A 1 193 ? -14.438 -8.295 27.548 1.00 80.06 193 ALA A O 1
ATOM 1475 N N . PRO A 1 194 ? -16.013 -7.587 28.990 1.00 77.38 194 PRO A N 1
ATOM 1476 C CA . PRO A 1 194 ? -15.401 -8.255 30.127 1.00 77.38 194 PRO A CA 1
ATOM 1477 C C . PRO A 1 194 ? -15.444 -9.778 29.916 1.00 77.38 194 PRO A C 1
ATOM 1479 O O . PRO A 1 194 ? -16.402 -10.282 29.320 1.00 77.38 194 PRO A O 1
ATOM 1482 N N . PRO A 1 195 ? -14.436 -10.528 30.397 1.00 71.69 195 PRO A N 1
ATOM 1483 C CA . PRO A 1 195 ? -14.454 -11.981 30.334 1.00 71.69 195 PRO A CA 1
ATOM 1484 C C . PRO A 1 195 ? -15.647 -12.491 31.149 1.00 71.69 195 PRO A C 1
ATOM 1486 O O . PRO A 1 195 ? -15.622 -12.485 32.376 1.00 71.69 195 PRO A O 1
ATOM 1489 N N . LEU A 1 196 ? -16.718 -12.877 30.461 1.00 68.94 196 LEU A N 1
ATOM 1490 C CA . LEU A 1 196 ? -17.891 -13.499 31.066 1.00 68.94 196 LEU A CA 1
ATOM 1491 C C . LEU A 1 196 ? -17.472 -14.865 31.626 1.00 68.94 196 LEU A C 1
ATOM 1493 O O . LEU A 1 196 ? -17.020 -15.720 30.863 1.00 68.94 196 LEU A O 1
ATOM 1497 N N . GLU A 1 197 ? -17.629 -15.068 32.939 1.00 65.12 197 GLU A N 1
ATOM 1498 C CA . GLU A 1 197 ? -17.288 -16.331 33.621 1.00 65.12 197 GLU A CA 1
ATOM 1499 C C . GLU A 1 197 ? -18.060 -17.541 33.052 1.00 65.12 197 GLU A C 1
ATOM 1501 O O . GLU A 1 197 ? -17.542 -18.654 33.085 1.00 65.12 197 GLU A O 1
ATOM 1506 N N . ASP A 1 198 ? -19.215 -17.306 32.413 1.00 65.69 198 ASP A N 1
ATOM 1507 C CA . ASP A 1 198 ? -20.092 -18.334 31.831 1.00 65.69 198 ASP A CA 1
ATOM 1508 C C . ASP A 1 198 ? -20.178 -18.312 30.293 1.00 65.69 198 ASP A C 1
ATOM 1510 O O . ASP A 1 198 ? -21.068 -18.935 29.700 1.00 65.69 198 ASP A O 1
ATOM 1514 N N . ALA A 1 199 ? -19.290 -17.592 29.595 1.00 53.66 199 ALA A N 1
ATOM 1515 C CA . ALA A 1 199 ? -19.371 -17.512 28.137 1.00 53.66 199 ALA A CA 1
ATOM 1516 C C . ALA A 1 199 ? -19.106 -18.878 27.490 1.00 53.66 199 ALA A C 1
ATOM 1518 O O . ALA A 1 199 ? -17.962 -19.294 27.286 1.00 53.66 199 ALA A O 1
ATOM 1519 N N . ARG A 1 200 ? -20.198 -19.546 27.091 1.00 53.75 200 ARG A N 1
ATOM 1520 C CA . ARG A 1 200 ? -20.208 -20.587 26.059 1.00 53.75 200 ARG A CA 1
ATOM 1521 C C . ARG A 1 200 ? -19.263 -20.141 24.955 1.00 53.75 200 ARG A C 1
ATOM 1523 O O . ARG A 1 200 ? -19.478 -19.099 24.347 1.00 53.75 200 ARG A O 1
ATOM 1530 N N . SER A 1 201 ? -18.213 -20.935 24.774 1.00 55.19 201 SER A N 1
ATOM 1531 C CA . SER A 1 201 ? -17.150 -20.821 23.779 1.00 55.19 201 SER A CA 1
ATOM 1532 C C . SER A 1 201 ? -17.636 -20.206 22.465 1.00 55.19 201 SER A C 1
ATOM 1534 O O . SER A 1 201 ? -18.022 -20.904 21.526 1.00 55.19 201 SER A O 1
ATOM 1536 N N . PHE A 1 202 ? -17.600 -18.878 22.373 1.00 62.16 202 PHE A N 1
ATOM 1537 C CA . PHE A 1 202 ? -17.554 -18.243 21.076 1.00 62.16 202 PHE A CA 1
ATOM 1538 C C . PHE A 1 202 ? -16.204 -18.654 20.498 1.00 62.16 202 PHE A C 1
ATOM 1540 O O . PHE A 1 202 ? -15.148 -18.250 20.993 1.00 62.16 202 PHE A O 1
ATOM 1547 N N . LYS A 1 203 ? -16.232 -19.524 19.483 1.00 61.47 203 LYS A N 1
ATOM 1548 C CA . LYS A 1 203 ? -15.049 -19.885 18.698 1.00 61.47 203 LYS A CA 1
ATOM 1549 C C . LYS A 1 203 ? -14.645 -18.678 17.856 1.00 61.47 203 LYS A C 1
ATOM 1551 O O . LYS A 1 203 ? -14.840 -18.649 16.646 1.00 61.47 203 LYS A O 1
ATOM 1556 N N . PHE A 1 204 ? -14.109 -17.657 18.508 1.00 64.25 204 PHE A N 1
ATOM 1557 C CA . PHE A 1 204 ? -13.450 -16.565 17.823 1.00 64.25 204 PHE A CA 1
ATOM 1558 C C . PHE A 1 204 ? -12.157 -17.098 17.213 1.00 64.25 204 PHE A C 1
ATOM 1560 O O . PHE A 1 204 ? -11.421 -17.857 17.852 1.00 64.25 204 PHE A O 1
ATOM 1567 N N . ASN A 1 205 ? -11.865 -16.693 15.977 1.00 62.75 205 ASN A N 1
ATOM 1568 C CA . ASN A 1 205 ? -10.550 -16.928 15.397 1.00 62.75 205 ASN A CA 1
ATOM 1569 C C . ASN A 1 205 ? -9.517 -16.303 16.333 1.00 62.75 205 ASN A C 1
ATOM 1571 O O . ASN A 1 205 ? -9.518 -15.090 16.551 1.00 62.75 205 ASN A O 1
ATOM 1575 N N . LYS A 1 206 ? -8.686 -17.153 16.943 1.00 58.06 206 LYS A N 1
ATOM 1576 C CA . LYS A 1 206 ? -7.748 -16.761 17.991 1.00 58.06 206 LYS A CA 1
ATOM 1577 C C . LYS A 1 206 ? -6.715 -15.815 17.389 1.00 58.06 206 LYS A C 1
ATOM 1579 O O . LYS A 1 206 ? -5.726 -16.248 16.801 1.00 58.06 206 LYS A O 1
ATOM 1584 N N . ARG A 1 207 ? -6.958 -14.511 17.505 1.00 60.41 207 ARG A N 1
ATOM 1585 C CA . ARG A 1 207 ? -5.982 -13.507 17.105 1.00 60.41 207 ARG A CA 1
ATOM 1586 C C . ARG A 1 207 ? -4.869 -13.515 18.139 1.00 60.41 207 ARG A C 1
ATOM 1588 O O . ARG A 1 207 ? -5.122 -13.506 19.342 1.00 60.41 207 ARG A O 1
ATOM 1595 N N . ILE A 1 208 ? -3.629 -13.540 17.672 1.00 58.56 208 ILE A N 1
ATOM 1596 C CA . ILE A 1 208 ? -2.476 -13.361 18.546 1.00 58.56 208 ILE A CA 1
ATOM 1597 C C . ILE A 1 208 ? -2.452 -11.877 18.925 1.00 58.56 208 ILE A C 1
ATOM 1599 O O . ILE A 1 208 ? -1.960 -11.039 18.170 1.00 58.56 208 ILE A O 1
ATOM 1603 N N . ALA A 1 209 ? -3.071 -11.533 20.054 1.00 59.72 209 ALA A N 1
ATOM 1604 C CA . ALA A 1 209 ? -3.043 -10.173 20.573 1.00 59.72 209 ALA A CA 1
ATOM 1605 C C . ALA A 1 209 ? -1.606 -9.805 20.968 1.00 59.72 209 ALA A C 1
ATOM 1607 O O . ALA A 1 209 ? -0.866 -10.647 21.477 1.00 59.72 209 ALA A O 1
ATOM 1608 N N . SER A 1 210 ? -1.197 -8.545 20.787 1.00 55.50 210 SER A N 1
ATOM 1609 C CA . SER A 1 210 ? 0.144 -8.098 21.200 1.00 55.50 210 SER A CA 1
ATOM 1610 C C . SER A 1 210 ? 0.377 -8.259 22.706 1.00 55.50 210 SER A C 1
ATOM 1612 O O . SER A 1 2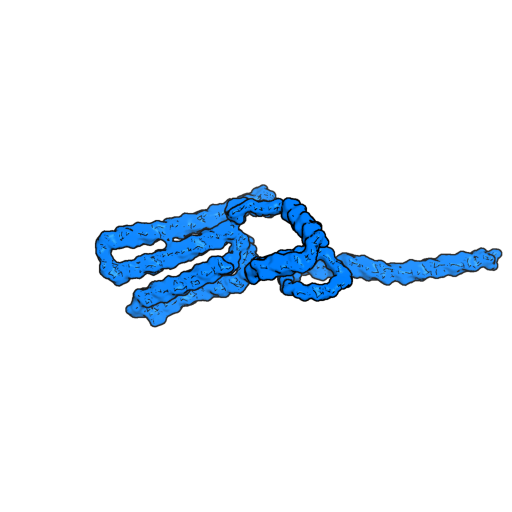10 ? 1.508 -8.477 23.125 1.00 55.50 210 SER A O 1
ATOM 1614 N N . SER A 1 211 ? -0.694 -8.229 23.505 1.00 58.09 211 SER A N 1
ATOM 1615 C CA . SER A 1 211 ? -0.682 -8.555 24.936 1.00 58.09 211 SER A CA 1
ATOM 1616 C C . SER A 1 211 ? -0.267 -10.002 25.225 1.00 58.09 211 SER A C 1
ATOM 1618 O O . SER A 1 211 ? 0.284 -10.275 26.286 1.00 58.09 211 SER A O 1
ATOM 1620 N N . SER A 1 212 ? -0.447 -10.929 24.276 1.00 60.19 212 SER A N 1
ATOM 1621 C CA . SER A 1 212 ? 0.011 -12.322 24.410 1.00 60.19 212 SER A CA 1
ATOM 1622 C C . SER A 1 212 ? 1.538 -12.436 24.453 1.00 60.19 212 SER A C 1
ATOM 1624 O O . SER A 1 212 ? 2.065 -13.434 24.951 1.00 60.19 212 SER A O 1
ATOM 1626 N N . PHE A 1 213 ? 2.243 -11.419 23.945 1.00 61.44 213 PHE A N 1
ATOM 1627 C CA . PHE A 1 213 ? 3.699 -11.312 23.992 1.00 61.44 213 PHE A CA 1
ATOM 1628 C C . PHE A 1 213 ? 4.207 -10.476 25.167 1.00 61.44 213 PHE A C 1
ATOM 1630 O O . PHE A 1 213 ? 5.418 -10.396 25.342 1.00 61.44 213 PHE A O 1
ATOM 1637 N N . ASP A 1 214 ? 3.326 -9.868 25.967 1.00 66.38 214 ASP A N 1
ATOM 1638 C CA . ASP A 1 214 ? 3.741 -9.120 27.146 1.00 66.38 214 ASP A CA 1
ATOM 1639 C C . ASP A 1 214 ? 3.842 -10.074 28.354 1.00 66.38 214 ASP A C 1
ATOM 1641 O O . ASP A 1 214 ? 2.820 -10.503 28.907 1.00 66.38 214 ASP A O 1
ATOM 1645 N N . PRO A 1 215 ? 5.059 -10.455 28.788 1.00 65.00 215 PRO A N 1
ATOM 1646 C CA . PRO A 1 215 ? 5.227 -11.348 29.928 1.00 65.00 215 PRO A CA 1
ATOM 1647 C C . PRO A 1 215 ? 4.677 -10.739 31.227 1.00 65.00 215 PRO A C 1
ATOM 1649 O O . PRO A 1 215 ? 4.358 -11.489 32.152 1.00 65.00 215 PRO A O 1
ATOM 1652 N N . ALA A 1 216 ? 4.508 -9.411 31.304 1.00 61.88 216 ALA A N 1
ATOM 1653 C CA . ALA A 1 216 ? 3.917 -8.751 32.463 1.00 61.88 216 ALA A CA 1
ATOM 1654 C C . ALA A 1 216 ? 2.409 -9.032 32.594 1.00 61.88 216 ALA A C 1
ATOM 1656 O O . ALA A 1 216 ? 1.920 -9.168 33.716 1.00 61.88 216 ALA A O 1
ATOM 1657 N N . LEU A 1 217 ? 1.694 -9.209 31.476 1.00 55.84 217 LEU A N 1
ATOM 1658 C CA . LEU A 1 217 ? 0.265 -9.563 31.442 1.00 55.84 217 LEU A CA 1
ATOM 1659 C C . LEU A 1 217 ? 0.005 -11.065 31.635 1.00 55.84 217 LEU A C 1
ATOM 1661 O O . LEU A 1 217 ? -1.101 -11.456 31.995 1.00 55.84 217 LEU A O 1
ATOM 1665 N N . LYS A 1 218 ? 1.031 -11.918 31.498 1.00 54.38 218 LYS A N 1
ATOM 1666 C CA . LYS A 1 218 ? 0.972 -13.320 31.959 1.00 54.38 218 LYS A CA 1
ATOM 1667 C C . LYS A 1 218 ? 0.977 -13.459 33.484 1.00 54.38 218 LYS A C 1
ATOM 1669 O O . LYS A 1 218 ? 0.799 -14.571 33.990 1.00 54.38 218 LYS A O 1
ATOM 1674 N N . ARG A 1 219 ? 1.159 -12.371 34.244 1.00 57.00 219 ARG A N 1
ATOM 1675 C CA . ARG A 1 219 ? 0.880 -12.392 35.684 1.00 57.00 219 ARG A CA 1
ATOM 1676 C C . ARG A 1 219 ? -0.608 -12.683 35.843 1.00 57.00 219 ARG A C 1
ATOM 1678 O O . ARG A 1 219 ? -1.430 -11.870 35.441 1.00 57.00 219 ARG A O 1
ATOM 1685 N N . LYS A 1 220 ? -0.914 -13.876 36.372 1.00 53.97 220 LYS A N 1
ATOM 1686 C CA . LYS A 1 220 ? -2.269 -14.396 36.619 1.00 53.97 220 LYS A CA 1
ATOM 1687 C C . LYS A 1 220 ? -3.233 -13.249 36.942 1.00 53.97 220 LYS A C 1
ATOM 1689 O O . LYS A 1 220 ? -2.896 -12.469 37.839 1.00 53.97 220 LYS A O 1
ATOM 1694 N N . PRO A 1 221 ? -4.381 -13.153 36.245 1.00 55.50 221 PRO A N 1
ATOM 1695 C CA . PRO A 1 221 ? -5.311 -12.051 36.427 1.00 55.50 221 PRO A CA 1
ATOM 1696 C C . PRO A 1 221 ? -5.590 -11.900 37.918 1.00 55.50 221 PRO A C 1
ATOM 1698 O O . PRO A 1 221 ? -5.831 -12.877 38.626 1.00 55.50 221 PRO A O 1
ATOM 1701 N N . GLN A 1 222 ? -5.453 -10.675 38.410 1.00 57.22 222 GLN A N 1
ATOM 1702 C CA . GLN A 1 222 ? -5.549 -10.349 39.830 1.00 57.22 222 GLN A CA 1
ATOM 1703 C C . GLN A 1 222 ? -6.902 -10.789 40.420 1.00 57.22 222 GLN A C 1
ATOM 1705 O O . GLN A 1 222 ? -6.976 -11.106 41.605 1.00 57.22 222 GLN A O 1
ATOM 1710 N N . SER A 1 223 ? -7.928 -10.938 39.570 1.00 59.97 223 SER A N 1
ATOM 1711 C CA . SER A 1 223 ? -9.205 -11.570 39.907 1.00 59.97 223 SER A CA 1
ATOM 1712 C C . SER A 1 223 ? -9.032 -12.996 40.431 1.00 59.97 223 SER A C 1
ATOM 1714 O O . SER A 1 223 ? -9.538 -13.286 41.501 1.00 59.97 223 SER A O 1
ATOM 1716 N N . LEU A 1 224 ? -8.221 -13.844 39.789 1.00 61.53 224 LEU A N 1
ATOM 1717 C CA . LEU A 1 224 ? -7.939 -15.216 40.236 1.00 61.53 224 LEU A CA 1
ATOM 1718 C C . LEU A 1 224 ? -7.188 -15.266 41.575 1.00 61.53 224 LEU A C 1
ATOM 1720 O O . LEU A 1 224 ? -7.287 -16.256 42.299 1.00 61.53 224 LEU A O 1
ATOM 1724 N N . ARG A 1 225 ? -6.436 -14.212 41.925 1.00 67.38 225 ARG A N 1
ATOM 1725 C CA . ARG A 1 225 ? -5.851 -14.076 43.270 1.00 67.38 225 ARG A CA 1
ATOM 1726 C C . ARG A 1 225 ? -6.905 -13.685 44.298 1.00 67.38 225 ARG A C 1
ATOM 1728 O O . ARG A 1 225 ? -6.881 -14.246 45.383 1.00 67.38 225 ARG A O 1
ATOM 1735 N N . LEU A 1 226 ? -7.837 -12.800 43.950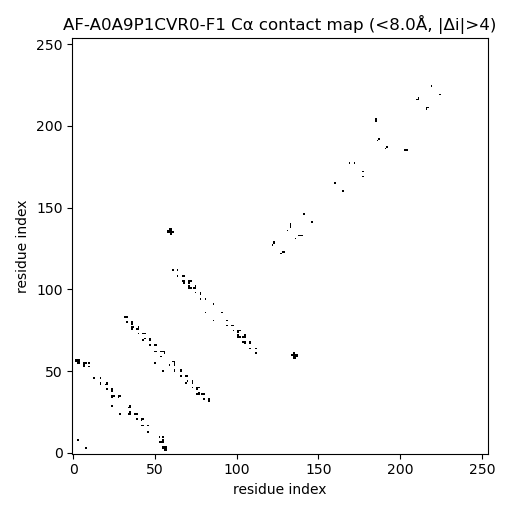 1.00 73.25 226 LEU A N 1
ATOM 1736 C CA . LEU A 1 226 ? -8.940 -12.410 44.830 1.00 73.25 226 LEU A CA 1
ATOM 1737 C C . LEU A 1 226 ? -9.930 -13.558 45.058 1.00 73.25 226 LEU A C 1
ATOM 1739 O O . LEU A 1 226 ? -10.310 -13.787 46.199 1.00 73.25 226 LEU A O 1
ATOM 1743 N N . THR A 1 227 ? -10.292 -14.340 44.034 1.00 73.94 227 THR A N 1
ATOM 1744 C CA . THR A 1 227 ? -11.157 -15.520 44.224 1.00 73.94 227 THR A CA 1
ATOM 1745 C C . THR A 1 227 ? -10.464 -16.583 45.061 1.00 73.94 227 THR A C 1
ATOM 1747 O O . THR A 1 227 ? -11.099 -17.206 45.904 1.00 73.94 227 THR A O 1
ATOM 1750 N N . ARG A 1 228 ? -9.152 -16.774 44.875 1.00 76.88 228 ARG A N 1
ATOM 1751 C CA . ARG A 1 228 ? -8.383 -17.721 45.684 1.00 76.88 228 ARG A CA 1
ATOM 1752 C C . ARG A 1 228 ? -8.231 -17.249 47.131 1.00 76.88 228 ARG A C 1
ATOM 1754 O O . ARG A 1 228 ? -8.460 -18.049 48.023 1.00 76.88 228 ARG A O 1
ATOM 1761 N N . GLN A 1 229 ? -7.953 -15.966 47.364 1.00 80.38 229 GLN A N 1
ATOM 1762 C CA . GLN A 1 229 ? -7.920 -15.391 48.713 1.00 80.38 229 GLN A CA 1
ATOM 1763 C C . GLN A 1 229 ? -9.288 -15.442 49.393 1.00 80.38 229 GLN A C 1
ATOM 1765 O O . GLN A 1 229 ? -9.364 -15.779 50.566 1.00 80.38 229 GLN A O 1
ATOM 1770 N N . LYS A 1 230 ? -10.377 -15.173 48.665 1.00 82.06 230 LYS A N 1
ATOM 1771 C CA . LYS A 1 230 ? -11.739 -15.279 49.200 1.00 82.06 230 LYS A CA 1
ATOM 1772 C C . LYS A 1 230 ? -12.085 -16.723 49.575 1.00 82.06 230 LYS A C 1
ATOM 1774 O O . LYS A 1 230 ? -12.613 -16.958 50.654 1.00 82.06 230 LYS A O 1
ATOM 1779 N N . LYS A 1 231 ? -11.716 -17.686 48.726 1.00 85.06 231 LYS A N 1
ATOM 1780 C CA . LYS A 1 231 ? -11.930 -19.121 48.969 1.00 85.06 231 LYS A CA 1
ATOM 1781 C C . LYS A 1 231 ? -11.039 -19.678 50.087 1.00 85.06 231 LYS A C 1
ATOM 1783 O O . LYS A 1 231 ? -11.429 -20.618 50.764 1.00 85.06 231 LYS A O 1
ATOM 1788 N N . GLU A 1 232 ? -9.854 -19.103 50.289 1.00 88.56 232 GLU A N 1
ATOM 1789 C CA . GLU A 1 232 ? -8.966 -19.418 51.419 1.00 88.56 232 GLU A CA 1
ATOM 1790 C C . GLU A 1 232 ? -9.423 -18.726 52.724 1.00 88.56 232 GLU A C 1
ATOM 1792 O O . GLU A 1 232 ? -9.177 -19.254 53.804 1.00 88.56 232 GLU A O 1
ATOM 1797 N N . ALA A 1 233 ? -10.140 -17.596 52.647 1.00 86.69 233 ALA A N 1
ATOM 1798 C CA . ALA A 1 233 ? -10.670 -16.872 53.808 1.00 86.69 233 ALA A CA 1
ATOM 1799 C C . ALA A 1 233 ? -12.013 -17.417 54.337 1.00 86.69 233 ALA A C 1
ATOM 1801 O O . ALA A 1 233 ? -12.277 -17.312 55.533 1.00 86.69 233 ALA A O 1
ATOM 1802 N N . GLU A 1 234 ? -12.846 -18.024 53.484 1.00 91.06 234 GLU A N 1
ATOM 1803 C CA . GLU A 1 234 ? -14.113 -18.663 53.886 1.00 91.06 234 GLU A CA 1
ATOM 1804 C C . GLU A 1 234 ? -13.976 -19.697 55.022 1.00 91.06 234 GLU A C 1
ATOM 1806 O O . GLU A 1 234 ? -14.714 -19.581 56.003 1.00 91.06 234 GLU A O 1
ATOM 1811 N N . PRO A 1 235 ? -13.039 -20.668 54.979 1.00 88.81 235 PRO A N 1
ATOM 1812 C CA . PRO A 1 235 ? -12.892 -21.627 56.073 1.00 88.81 235 PRO A CA 1
ATOM 1813 C C . PRO A 1 235 ? -12.383 -20.972 57.365 1.00 88.81 235 PRO A C 1
ATOM 1815 O O . PRO A 1 235 ? -12.781 -21.390 58.447 1.00 88.81 235 PRO A O 1
ATOM 1818 N N . ALA A 1 236 ? -11.563 -19.918 57.275 1.00 86.94 236 ALA A N 1
ATOM 1819 C CA . ALA A 1 236 ? -11.073 -19.195 58.450 1.00 86.94 236 ALA A CA 1
ATOM 1820 C C . ALA A 1 236 ? -12.189 -18.397 59.150 1.00 86.94 236 ALA A C 1
ATOM 1822 O O . ALA A 1 236 ? -12.244 -18.373 60.378 1.00 86.94 236 ALA A O 1
ATOM 1823 N N . MET A 1 237 ? -13.111 -17.793 58.387 1.00 88.06 237 MET A N 1
ATOM 1824 C CA . MET A 1 237 ? -14.297 -17.140 58.956 1.00 88.06 237 MET A CA 1
ATOM 1825 C C . MET A 1 237 ? -15.248 -18.146 59.609 1.00 88.06 237 MET A C 1
AT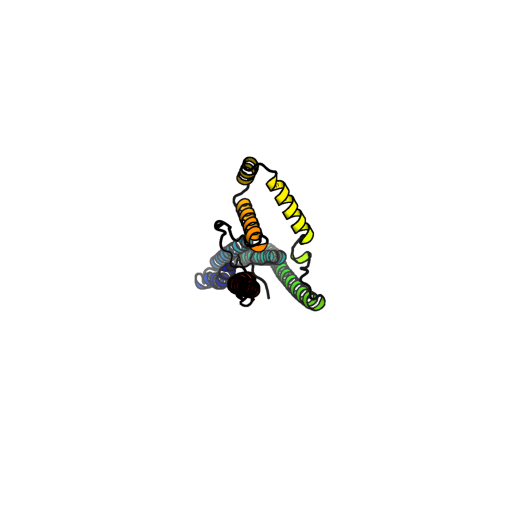OM 1827 O O . MET A 1 237 ? -15.707 -17.900 60.720 1.00 88.06 237 MET A O 1
ATOM 1831 N N . GLN A 1 238 ? -15.489 -19.300 58.976 1.00 90.88 238 GLN A N 1
ATOM 1832 C CA . GLN A 1 238 ? -16.326 -20.354 59.567 1.00 90.88 238 GLN A CA 1
ATOM 1833 C C . GLN A 1 238 ? -15.729 -20.905 60.868 1.00 90.88 238 GLN A C 1
ATOM 1835 O O . GLN A 1 238 ? -16.454 -21.209 61.813 1.00 90.88 238 GLN A O 1
ATOM 1840 N N . GLN A 1 239 ? -14.401 -21.013 60.941 1.00 90.56 239 GLN A N 1
ATOM 1841 C CA . GLN A 1 239 ? -13.723 -21.477 62.147 1.00 90.56 239 GLN A CA 1
ATOM 1842 C C . GLN A 1 239 ? -13.813 -20.448 63.284 1.00 90.56 239 GLN A C 1
ATOM 1844 O O . GLN A 1 239 ? -14.041 -20.837 64.426 1.00 90.56 239 GLN A O 1
ATOM 1849 N N . ALA A 1 240 ? -13.702 -19.150 62.980 1.00 90.38 240 ALA A N 1
ATOM 1850 C CA . ALA A 1 240 ? -13.882 -18.081 63.964 1.00 90.38 240 ALA A CA 1
ATOM 1851 C C . ALA A 1 240 ? -15.324 -18.019 64.503 1.00 90.38 240 ALA A C 1
ATOM 1853 O O . ALA A 1 240 ? -15.516 -17.918 65.713 1.00 90.38 240 ALA A O 1
ATOM 1854 N N . GLU A 1 241 ? -16.327 -18.162 63.631 1.00 93.06 241 GLU A N 1
ATOM 1855 C CA . GLU A 1 241 ? -17.743 -18.155 64.026 1.00 93.06 241 GLU A CA 1
ATOM 1856 C C . GLU A 1 241 ? -18.098 -19.347 64.936 1.00 93.06 241 GLU A C 1
ATOM 1858 O O . GLU A 1 241 ? -18.867 -19.206 65.887 1.00 93.06 241 GLU A O 1
ATOM 1863 N N . ASN A 1 242 ? -17.506 -20.522 64.692 1.00 91.88 242 ASN A N 1
ATOM 1864 C CA . ASN A 1 242 ? -17.702 -21.690 65.555 1.00 91.88 242 ASN A CA 1
ATOM 1865 C C . ASN A 1 242 ? -17.061 -21.507 66.940 1.00 91.88 242 ASN A C 1
ATOM 1867 O O . ASN A 1 242 ? -17.664 -21.886 67.941 1.00 91.88 242 ASN A O 1
ATOM 1871 N N . VAL A 1 243 ? -15.878 -20.886 67.018 1.00 92.19 243 VAL A N 1
ATOM 1872 C CA . VAL A 1 243 ? -15.218 -20.595 68.304 1.00 92.19 243 VAL A CA 1
ATOM 1873 C C . VAL A 1 243 ? -16.032 -19.597 69.131 1.00 92.19 243 VAL A C 1
ATOM 1875 O O . VAL A 1 243 ? -16.156 -19.767 70.342 1.00 92.19 243 VAL A O 1
ATOM 1878 N N . GLU A 1 244 ? -16.622 -18.581 68.501 1.00 91.44 244 GLU A N 1
ATOM 1879 C CA . GLU A 1 244 ? -17.461 -17.600 69.197 1.00 91.44 244 GLU A CA 1
ATOM 1880 C C . GLU A 1 244 ? -18.732 -18.242 69.777 1.00 91.44 244 GLU A C 1
ATOM 1882 O O . GLU A 1 244 ? -19.066 -18.006 70.940 1.00 91.44 244 GLU A O 1
ATOM 1887 N N . LYS A 1 245 ? -19.385 -19.142 69.028 1.00 90.81 245 LYS A N 1
ATOM 1888 C CA . LYS A 1 245 ? -20.549 -19.907 69.516 1.00 90.81 245 LYS A CA 1
ATOM 1889 C C . LYS A 1 245 ? -20.203 -20.819 70.698 1.00 90.81 245 LYS A C 1
ATOM 1891 O O . LYS A 1 245 ? -20.976 -20.886 71.652 1.00 90.81 245 LYS A O 1
ATOM 1896 N N . ASP A 1 246 ? -19.034 -21.459 70.678 1.00 88.50 246 ASP A N 1
ATOM 1897 C CA . ASP A 1 246 ? -18.570 -22.308 71.784 1.00 88.50 246 ASP A CA 1
ATOM 1898 C C . ASP A 1 246 ? -18.274 -21.511 73.067 1.00 88.50 246 ASP A C 1
ATOM 1900 O O . ASP A 1 246 ? -18.504 -22.004 74.175 1.00 88.50 246 ASP A O 1
ATOM 1904 N N . VAL A 1 247 ? -17.771 -20.276 72.945 1.00 88.88 247 VAL A N 1
ATOM 1905 C CA . VAL A 1 247 ? -17.512 -19.394 74.098 1.00 88.88 247 VAL A CA 1
ATOM 1906 C C . VAL A 1 247 ? -18.820 -18.912 74.720 1.00 88.88 247 VAL A C 1
ATOM 1908 O O . VAL A 1 247 ? -18.971 -18.999 75.940 1.00 88.88 247 VAL A O 1
ATOM 1911 N N . VAL A 1 248 ? -19.779 -18.471 73.898 1.00 87.88 248 VAL A N 1
ATOM 1912 C CA . VAL A 1 248 ? -21.100 -18.024 74.370 1.00 87.88 248 VAL A CA 1
ATOM 1913 C C . VAL A 1 248 ? -21.835 -19.163 75.076 1.00 87.88 248 VAL A C 1
ATOM 1915 O O . VAL A 1 248 ? -22.360 -18.972 76.173 1.00 87.88 248 VAL A O 1
ATOM 1918 N N . HIS A 1 249 ? -21.798 -20.374 74.514 1.00 86.19 249 HIS A N 1
ATOM 1919 C CA . HIS A 1 249 ? -22.471 -21.506 75.137 1.00 86.19 249 HIS A CA 1
ATOM 1920 C C . HIS A 1 249 ? -21.837 -21.901 76.481 1.00 86.19 249 HIS A C 1
ATOM 1922 O O . HIS A 1 249 ? -22.556 -22.242 77.412 1.00 86.19 249 HIS A O 1
ATOM 1928 N N . LYS A 1 250 ? -20.508 -21.795 76.641 1.00 84.19 250 LYS A N 1
ATOM 1929 C CA . LYS A 1 250 ? -19.842 -22.045 77.935 1.00 84.19 250 LYS A CA 1
ATOM 1930 C C . LYS A 1 250 ? -20.165 -21.001 79.006 1.00 84.19 250 LYS A C 1
ATOM 1932 O O . LYS A 1 250 ? -20.158 -21.355 80.180 1.00 84.19 250 LYS A O 1
ATOM 1937 N N . SER A 1 251 ? -20.442 -19.752 78.630 1.00 80.75 251 SER A N 1
ATOM 1938 C CA . SER A 1 251 ? -20.796 -18.698 79.592 1.00 80.75 251 SER A CA 1
ATOM 1939 C C . SER A 1 251 ? -22.209 -18.810 80.172 1.00 80.75 251 SER A C 1
ATOM 1941 O O . SER A 1 251 ? -22.467 -18.208 81.204 1.00 80.75 251 SER A O 1
ATOM 1943 N N . GLU A 1 252 ? -23.109 -19.589 79.565 1.00 80.75 252 GLU A N 1
ATOM 1944 C CA . GLU A 1 252 ? -24.463 -19.813 80.106 1.00 80.75 252 GLU A CA 1
ATOM 1945 C C . GLU A 1 252 ? -24.508 -20.853 81.242 1.00 80.75 252 GLU A C 1
ATOM 1947 O O . GLU A 1 252 ? -25.525 -20.974 81.922 1.00 80.75 252 GLU A O 1
ATOM 1952 N N . TRP A 1 253 ? -23.420 -21.600 81.464 1.00 75.94 253 TRP A N 1
ATOM 1953 C CA . TRP A 1 253 ? -23.340 -22.669 82.471 1.00 75.94 253 TRP A CA 1
ATOM 1954 C C . TRP A 1 253 ? -22.479 -22.318 83.698 1.00 75.94 253 TRP A C 1
ATOM 1956 O O . TRP A 1 253 ? -22.178 -23.209 84.496 1.00 75.94 253 TRP A O 1
ATOM 1966 N N . ILE A 1 254 ? -22.069 -21.054 83.846 1.00 64.56 254 ILE A N 1
ATOM 1967 C CA . ILE A 1 254 ? -21.314 -20.528 84.999 1.00 64.56 254 ILE A CA 1
ATOM 1968 C C . ILE A 1 254 ? -22.179 -19.496 85.716 1.00 64.56 254 ILE A C 1
ATOM 1970 O O . ILE A 1 254 ? -22.279 -19.592 86.959 1.00 64.56 254 ILE A O 1
#

Secondary structure (DSSP, 8-state):
---B-GGGGGGHHHHHHHHHHHHHHHHH-TT-HHHHHHHHHHHHHHHHHHHHHH--BSSHHHHHHHHHHHHHHHHHHHHHGGGGS---HHHHHHHHHHHHHHHHHHHHHHHHHHHHHHHHHHHHHHH-S----TTTTTSPPPPHHHHHHHHHHHHHHHHHS-HHHHHHHHHTS-HHHHHHHHHHHHHHHHHTS---TT-----------GGGG-TTTTS--HHHHHHHHHHHHHHHHHHHHHHHHHHHHHHTT-

Mean predicted aligned error: 9.78 Å

Solvent-accessible surface area (backbone atoms only — not comparable to full-atom values): 14778 Å² total; per-residue (Å²): 134,86,63,64,38,80,92,35,61,69,54,58,52,62,61,62,49,46,59,61,58,54,51,45,36,58,70,75,35,70,92,38,64,72,58,25,47,52,49,38,41,53,54,49,51,52,53,43,53,53,47,74,72,58,50,50,49,67,45,53,47,55,42,52,47,54,48,52,40,46,49,33,50,42,51,42,52,57,54,51,58,59,71,76,48,95,64,54,74,74,54,48,57,52,52,51,50,51,44,52,52,33,51,51,50,39,52,50,46,51,49,51,52,51,50,52,50,50,51,53,51,51,50,48,71,73,62,79,54,91,76,75,58,49,76,46,57,75,40,80,77,76,52,69,66,59,50,52,50,52,53,51,51,50,50,57,51,54,72,73,45,58,70,66,60,53,51,54,56,57,68,71,45,53,74,68,56,49,51,49,50,52,50,52,52,48,49,44,56,70,75,68,46,76,87,59,96,78,62,73,81,75,84,61,82,84,71,87,50,75,63,80,72,35,73,76,68,67,51,72,59,66,63,64,52,50,54,48,51,50,63,62,43,51,61,55,52,54,51,52,55,52,53,52,52,54,51,56,59,56,62,77,79,113

Nearest PDB structures (foldseek):
  7vw1-assembly1_B  TM=5.711E-01  e=1.424E+00  Escherichia coli

Sequence (254 aa):
MMRFRLDSWWFGVPLLVRGPLINLPVVLATDYPPIQVVCIAMILTTTMVMQMLAWPWKVPLLNVTDCIISFCIVLTVTTSTLYLNKIDPAMYGFASGVSTAMLSGIFGAISIMVCMTVSALIYRSAMGGQKELRMFNLGRVPNSEELSKKVKEMAMMLEKSDTGDIASKLAALSVFDTQKITTCVTLLATEVAPPLEDARSFKFNKRIASSSFDPALKRKPQSLRLTRQKKEAEPAMQQAENVEKDVVHKSEWI

Foldseek 3Di:
DFDWDPVLPVLVVLVVVLVVQLCVLCVPVVPDVLSSLVSNLVSLVVNLVVLVVRVGGPFNLLSVLVSLLSVLVSQLSVLVSCVVDDDDPVVVVVSVVSNVVSVVSNVVSVVVVVVVVVVVVVCCVPPVDPPDDQVRNVHDDDDPVRVVVVVVVVVVVVVVDDPVVVVVVLVPDDPVVNVVVLVVVLCCCVPPDDPDPPDDDPVRPDDCDPCVVVVVSVPPPVVVVVVVVVVVVVVVVVVVVVVVVVVVVVVVVD